Protein AF-0000000080495251 (afdb_homodimer)

Solvent-accessible surface area (backbone atoms only — not comparable to full-atom values): 17502 Å² total; per-residue (Å²): 109,67,65,57,51,47,52,54,46,57,70,59,53,81,76,41,64,52,56,50,50,53,44,48,52,50,51,41,48,72,74,48,48,92,76,44,61,41,78,44,60,79,39,82,92,68,58,52,35,41,39,36,31,47,35,72,86,66,57,69,54,51,78,35,31,80,60,35,36,34,38,57,48,53,81,55,36,81,68,38,52,67,58,58,64,34,86,84,68,52,71,74,84,22,24,25,25,40,44,44,57,50,72,62,35,46,55,41,49,48,52,54,31,60,76,65,52,36,42,59,27,80,44,46,32,41,35,37,31,34,57,88,51,52,60,77,72,36,59,89,82,53,55,60,69,60,50,49,48,55,41,54,52,77,77,77,118,109,68,64,58,53,48,52,54,45,57,70,59,54,77,79,39,64,50,57,48,48,53,44,47,51,50,50,41,48,71,75,48,48,92,76,44,62,41,79,44,61,79,39,82,93,68,56,52,34,40,39,37,31,48,35,73,84,66,56,70,53,50,76,37,31,79,60,33,36,34,37,56,49,52,80,53,35,80,69,38,54,67,59,59,66,34,86,84,67,50,69,74,83,24,25,26,24,40,42,46,57,51,71,62,35,47,56,40,50,49,52,53,30,61,77,63,52,35,42,59,27,78,42,46,31,40,34,36,31,34,56,89,50,52,60,77,73,37,59,88,81,52,56,61,69,58,51,50,51,55,40,55,51,77,76,78,118

Structure (mmCIF, N/CA/C/O backbone):
data_AF-0000000080495251-model_v1
#
loop_
_entity.id
_entity.type
_entity.pdbx_description
1 polymer 'Glycine N-acyltransferase-like protein'
#
loop_
_atom_site.group_PDB
_atom_site.id
_atom_site.type_symbol
_atom_site.label_atom_id
_atom_site.label_alt_id
_atom_site.label_comp_id
_atom_site.label_asym_id
_atom_site.label_entity_id
_atom_site.label_seq_id
_atom_site.pdbx_PDB_ins_code
_atom_site.Cartn_x
_atom_site.Cartn_y
_atom_site.Cartn_z
_atom_site.occupancy
_atom_site.B_iso_or_equiv
_atom_site.auth_seq_id
_atom_site.auth_comp_id
_atom_site.auth_asym_id
_atom_site.auth_atom_id
_atom_site.pdbx_PDB_model_num
ATOM 1 N N . MET A 1 1 ? -9.906 -15.031 -19.516 1 72.25 1 MET A N 1
ATOM 2 C CA . MET A 1 1 ? -8.836 -15.625 -18.719 1 72.25 1 MET A CA 1
ATOM 3 C C . MET A 1 1 ? -8.875 -15.094 -17.281 1 72.25 1 MET A C 1
ATOM 5 O O . MET A 1 1 ? -8.984 -15.867 -16.328 1 72.25 1 MET A O 1
ATOM 9 N N . LEU A 1 2 ? -9.125 -13.805 -17.031 1 76.38 2 LEU A N 1
ATOM 10 C CA . LEU A 1 2 ? -9.078 -13.25 -15.688 1 76.38 2 LEU A CA 1
ATOM 11 C C . LEU A 1 2 ? -10.32 -13.641 -14.898 1 76.38 2 LEU A C 1
ATOM 13 O O . LEU A 1 2 ? -10.234 -13.898 -13.695 1 76.38 2 LEU A O 1
ATOM 17 N N . GLN A 1 3 ? -11.336 -13.812 -15.594 1 76.19 3 GLN A N 1
ATOM 18 C CA . GLN A 1 3 ? -12.555 -14.234 -14.906 1 76.19 3 GLN A CA 1
ATOM 19 C C . GLN A 1 3 ? -12.43 -15.672 -14.406 1 76.19 3 GLN A C 1
ATOM 21 O O . GLN A 1 3 ? -12.938 -16 -13.336 1 76.19 3 GLN A O 1
ATOM 26 N N . VAL A 1 4 ? -11.773 -16.422 -15.211 1 74 4 VAL A N 1
ATOM 27 C CA . VAL A 1 4 ? -11.562 -17.812 -14.828 1 74 4 VAL A CA 1
ATOM 28 C C . VAL A 1 4 ? -10.656 -17.891 -13.602 1 74 4 VAL A C 1
ATOM 30 O O . VAL A 1 4 ? -10.914 -18.656 -12.672 1 74 4 VAL A O 1
ATOM 33 N N . LEU A 1 5 ? -9.633 -17.062 -13.586 1 78 5 LEU A N 1
ATOM 34 C CA . LEU A 1 5 ? -8.734 -17 -12.438 1 78 5 LEU A CA 1
ATOM 35 C C . LEU A 1 5 ? -9.469 -16.531 -11.188 1 78 5 LEU A C 1
ATOM 37 O O . LEU A 1 5 ? -9.273 -17.078 -10.102 1 78 5 LEU A O 1
ATOM 41 N N . GLU A 1 6 ? -10.305 -15.609 -11.352 1 79.38 6 GLU A N 1
ATOM 42 C CA . GLU A 1 6 ? -11.094 -15.086 -10.242 1 79.38 6 GLU A CA 1
ATOM 43 C C . GLU A 1 6 ? -11.953 -16.172 -9.609 1 79.38 6 GLU A C 1
ATOM 45 O O . GLU A 1 6 ? -11.977 -16.328 -8.391 1 79.38 6 GLU A O 1
ATOM 50 N N . LYS A 1 7 ? -12.539 -16.922 -10.492 1 75.19 7 LYS A N 1
ATOM 51 C CA . LYS A 1 7 ? -13.398 -18.016 -10.016 1 75.19 7 LYS A CA 1
ATOM 52 C C . LYS A 1 7 ? -12.578 -19.094 -9.336 1 75.19 7 LYS A C 1
ATOM 54 O O . LYS A 1 7 ? -13.016 -19.672 -8.336 1 75.19 7 LYS A O 1
ATOM 59 N N . ALA A 1 8 ? -11.453 -19.375 -9.875 1 75 8 ALA A N 1
ATOM 60 C CA . ALA A 1 8 ? -10.586 -20.391 -9.281 1 75 8 ALA A CA 1
ATOM 61 C C . ALA A 1 8 ? -10.125 -19.969 -7.883 1 75 8 ALA A C 1
ATOM 63 O O . ALA A 1 8 ? -10.062 -20.797 -6.969 1 75 8 ALA A O 1
ATOM 64 N N . LEU A 1 9 ? -9.836 -18.719 -7.777 1 76.62 9 LEU A N 1
ATOM 65 C CA . LEU A 1 9 ? -9.406 -18.203 -6.484 1 76.62 9 LEU A CA 1
ATOM 66 C C . LEU A 1 9 ? -10.555 -18.219 -5.48 1 76.62 9 LEU A C 1
ATOM 68 O O . LEU A 1 9 ? -10.344 -18.5 -4.297 1 76.62 9 LEU A O 1
ATOM 72 N N . GLN A 1 10 ? -11.648 -17.969 -5.969 1 73.56 10 GLN A N 1
ATOM 73 C CA . GLN A 1 10 ? -12.828 -17.969 -5.117 1 73.56 10 GLN A CA 1
ATOM 74 C C . GLN A 1 10 ? -13.023 -19.344 -4.461 1 73.56 10 GLN A C 1
ATOM 76 O O . GLN A 1 10 ? -13.438 -19.422 -3.301 1 73.56 10 GLN A O 1
ATOM 81 N N . LYS A 1 11 ? -12.641 -20.328 -5.203 1 72.75 11 LYS A N 1
ATOM 82 C CA . LYS A 1 11 ? -12.859 -21.688 -4.723 1 72.75 11 LYS A CA 1
ATOM 83 C C . LYS A 1 11 ? -11.82 -22.062 -3.676 1 72.75 11 LYS A C 1
ATOM 85 O O . LYS A 1 11 ? -12.023 -23 -2.902 1 72.75 11 LYS A O 1
ATOM 90 N N . THR A 1 12 ? -10.781 -21.406 -3.717 1 69.62 12 THR A N 1
ATOM 91 C CA . THR A 1 12 ? -9.703 -21.734 -2.787 1 69.62 12 THR A CA 1
ATOM 92 C C . THR A 1 12 ? -9.734 -20.797 -1.577 1 69.62 12 THR A C 1
ATOM 94 O O . THR A 1 12 ? -8.984 -21 -0.619 1 69.62 12 THR A O 1
ATOM 97 N N . LEU A 1 13 ? -10.594 -19.797 -1.687 1 62.19 13 LEU A N 1
ATOM 98 C CA . LEU A 1 13 ? -10.727 -18.828 -0.597 1 62.19 13 LEU A CA 1
ATOM 99 C C . LEU A 1 13 ? -11.625 -19.375 0.503 1 62.19 13 LEU A C 1
ATOM 101 O O . LEU A 1 13 ? -12.398 -20.312 0.273 1 62.19 13 LEU A O 1
ATOM 105 N N . PRO A 1 14 ? -11.367 -18.953 1.864 1 59.78 14 PRO A N 1
ATOM 106 C CA . PRO A 1 14 ? -10.422 -18.016 2.465 1 59.78 14 PRO A CA 1
ATOM 107 C C . PRO A 1 14 ? -9.234 -18.703 3.127 1 59.78 14 PRO A C 1
ATOM 109 O O . PRO A 1 14 ? -9.289 -19.047 4.312 1 59.78 14 PRO A O 1
ATOM 112 N N . GLU A 1 15 ? -8.43 -19.328 2.473 1 61.09 15 GLU A N 1
ATOM 113 C CA . GLU A 1 15 ? -7.375 -20.062 3.158 1 61.09 15 GLU A CA 1
ATOM 114 C C . GLU A 1 15 ? -6.371 -19.109 3.803 1 61.09 15 GLU A C 1
ATOM 116 O O . GLU A 1 15 ? -5.73 -19.453 4.797 1 61.09 15 GLU A O 1
ATOM 121 N N . SER A 1 16 ? -6.242 -17.938 3.344 1 65.44 16 SER A N 1
ATOM 122 C CA . SER A 1 16 ? -5.289 -16.984 3.922 1 65.44 16 SER A CA 1
ATOM 123 C C . SER A 1 16 ? -5.637 -15.555 3.549 1 65.44 16 SER A C 1
ATOM 125 O O . SER A 1 16 ? -6.379 -15.312 2.594 1 65.44 16 SER A O 1
ATOM 127 N N . LEU A 1 17 ? -5.273 -14.688 4.359 1 68.69 17 LEU A N 1
ATOM 128 C CA . LEU A 1 17 ? -5.457 -13.266 4.125 1 68.69 17 LEU A CA 1
ATOM 129 C C . LEU A 1 17 ? -4.855 -12.844 2.789 1 68.69 17 LEU A C 1
ATOM 131 O O . LEU A 1 17 ? -5.449 -12.055 2.053 1 68.69 17 LEU A O 1
ATOM 135 N N . LYS A 1 18 ? -3.844 -13.5 2.518 1 73.31 18 LYS A N 1
ATOM 136 C CA . LYS A 1 18 ? -3.174 -13.125 1.275 1 73.31 18 LYS A CA 1
ATOM 137 C C . LYS A 1 18 ? -4.012 -13.516 0.06 1 73.31 18 LYS A C 1
ATOM 139 O O . LYS A 1 18 ? -4.105 -12.758 -0.904 1 73.31 18 LYS A O 1
ATOM 144 N N . LEU A 1 19 ? -4.582 -14.633 0.07 1 74.69 19 LEU A N 1
ATOM 145 C CA . LEU A 1 19 ? -5.414 -15.062 -1.047 1 74.69 19 LEU A CA 1
ATOM 146 C C . LEU A 1 19 ? -6.602 -14.117 -1.234 1 74.69 19 LEU A C 1
ATOM 148 O O . LEU A 1 19 ? -6.969 -13.797 -2.365 1 74.69 19 LEU A O 1
ATOM 152 N N . LEU A 1 20 ? -7.102 -13.695 -0.191 1 76.06 20 LEU A N 1
ATOM 153 C CA . LEU A 1 20 ? -8.211 -12.75 -0.243 1 76.06 20 LEU A CA 1
ATOM 154 C C . LEU A 1 20 ? -7.773 -11.438 -0.886 1 76.06 20 LEU A C 1
ATOM 156 O O . LEU A 1 20 ? -8.516 -10.852 -1.681 1 76.06 20 LEU A O 1
ATOM 160 N N . GLN A 1 21 ? -6.594 -11.055 -0.6 1 79.38 21 GLN A N 1
ATOM 161 C CA . GLN A 1 21 ? -6.066 -9.805 -1.147 1 79.38 21 GLN A CA 1
ATOM 162 C C . GLN A 1 21 ? -5.844 -9.922 -2.652 1 79.38 21 GLN A C 1
ATOM 164 O O . GLN A 1 21 ? -6.238 -9.031 -3.412 1 79.38 21 GLN A O 1
ATOM 169 N N . VAL A 1 22 ? -5.273 -10.953 -2.982 1 83.56 22 VAL A N 1
ATOM 170 C CA . VAL A 1 22 ? -5.016 -11.18 -4.398 1 83.56 22 VAL A CA 1
ATOM 171 C C . VAL A 1 22 ? -6.336 -11.273 -5.156 1 83.56 22 VAL A C 1
ATOM 173 O O . VAL A 1 22 ? -6.492 -10.68 -6.227 1 83.56 22 VAL A O 1
ATOM 176 N N . TYR A 1 23 ? -7.266 -12.023 -4.559 1 81.31 23 TYR A N 1
ATOM 177 C CA . TYR A 1 23 ? -8.586 -12.109 -5.164 1 81.31 23 TYR A CA 1
ATOM 178 C C . TYR A 1 23 ? -9.211 -10.734 -5.328 1 81.31 23 TYR A C 1
ATOM 180 O O . TYR A 1 23 ? -9.766 -10.414 -6.383 1 81.31 23 TYR A O 1
ATOM 188 N N . GLY A 1 24 ? -9.164 -9.984 -4.27 1 80.12 24 GLY A N 1
ATOM 189 C CA . GLY A 1 24 ? -9.703 -8.641 -4.332 1 80.12 24 GLY A CA 1
ATOM 190 C C . GLY A 1 24 ? -9.125 -7.812 -5.465 1 80.12 24 GLY A C 1
ATOM 191 O O . GLY A 1 24 ? -9.844 -7.082 -6.141 1 80.12 24 GLY A O 1
ATOM 192 N N . THR A 1 25 ? -7.82 -7.871 -5.613 1 84.19 25 THR A N 1
ATOM 193 C CA . THR A 1 25 ? -7.156 -7.133 -6.68 1 84.19 25 THR A CA 1
ATOM 194 C C . THR A 1 25 ? -7.633 -7.613 -8.047 1 84.19 25 THR A C 1
ATOM 196 O O . THR A 1 25 ? -7.934 -6.801 -8.93 1 84.19 25 THR A O 1
ATOM 199 N N . ILE A 1 26 ? -7.734 -8.883 -8.188 1 84.75 26 ILE A N 1
ATOM 200 C CA . ILE A 1 26 ? -8.172 -9.453 -9.453 1 84.75 26 ILE A CA 1
ATOM 201 C C . ILE A 1 26 ? -9.617 -9.047 -9.727 1 84.75 26 ILE A C 1
ATOM 203 O O . ILE A 1 26 ? -9.977 -8.734 -10.867 1 84.75 26 ILE A O 1
ATOM 207 N N . PHE A 1 27 ? -10.383 -9.047 -8.727 1 80.56 27 PHE A N 1
ATOM 208 C CA . PHE A 1 27 ? -11.766 -8.594 -8.836 1 80.56 27 PHE A CA 1
ATOM 209 C C . PHE A 1 27 ? -11.82 -7.164 -9.367 1 80.56 27 PHE A C 1
ATOM 211 O O . PHE A 1 27 ? -12.625 -6.855 -10.25 1 80.56 27 PHE A O 1
ATOM 218 N N . GLN A 1 28 ? -10.953 -6.297 -8.82 1 79.75 28 GLN A N 1
ATOM 219 C CA . GLN A 1 28 ? -10.914 -4.902 -9.242 1 79.75 28 GLN A CA 1
ATOM 220 C C . GLN A 1 28 ? -10.438 -4.773 -10.68 1 79.75 28 GLN A C 1
ATOM 222 O O . GLN A 1 28 ? -10.906 -3.908 -11.422 1 79.75 28 GLN A O 1
ATOM 227 N N . ILE A 1 29 ? -9.484 -5.57 -11 1 83.56 29 ILE A N 1
ATOM 228 C CA . ILE A 1 29 ? -8.977 -5.559 -12.367 1 83.56 29 ILE A CA 1
ATOM 229 C C . ILE A 1 29 ? -10.094 -5.906 -13.336 1 83.56 29 ILE A C 1
ATOM 231 O O . ILE A 1 29 ? -10.203 -5.316 -14.414 1 83.56 29 ILE A O 1
ATOM 235 N N . ASN A 1 30 ? -10.93 -6.852 -12.969 1 81.62 30 ASN A N 1
ATOM 236 C CA . ASN A 1 30 ? -12.031 -7.297 -13.812 1 81.62 30 ASN A CA 1
ATOM 237 C C . ASN A 1 30 ? -13.117 -6.23 -13.93 1 81.62 30 ASN A C 1
ATOM 239 O O . ASN A 1 30 ? -13.859 -6.199 -14.914 1 81.62 30 ASN A O 1
ATOM 243 N N . GLN A 1 31 ? -13.289 -5.484 -12.828 1 77.31 31 GLN A N 1
ATOM 244 C CA . GLN A 1 31 ? -14.281 -4.418 -12.852 1 77.31 31 GLN A CA 1
ATOM 245 C C . GLN A 1 31 ? -13.797 -3.229 -13.672 1 77.31 31 GLN A C 1
ATOM 247 O O . GLN A 1 31 ? -14.445 -2.836 -14.648 1 77.31 31 GLN A O 1
ATOM 252 N N . ARG A 1 32 ? -12.664 -2.764 -13.141 1 76.12 32 ARG A N 1
ATOM 253 C CA . ARG A 1 32 ? -11.938 -1.663 -13.766 1 76.12 32 ARG A CA 1
ATOM 254 C C . ARG A 1 32 ? -10.43 -1.857 -13.625 1 76.12 32 ARG A C 1
ATOM 256 O O . ARG A 1 32 ? -9.969 -2.582 -12.742 1 76.12 32 ARG A O 1
ATOM 263 N N . ASN A 1 33 ? -9.641 -1.55 -14.367 1 80.19 33 ASN A N 1
ATOM 264 C CA . ASN A 1 33 ? -8.188 -1.632 -14.375 1 80.19 33 ASN A CA 1
ATOM 265 C C . ASN A 1 33 ? -7.551 -0.257 -14.555 1 80.19 33 ASN A C 1
ATOM 267 O O . ASN A 1 33 ? -6.809 -0.031 -15.516 1 80.19 33 ASN A O 1
ATOM 271 N N . PRO A 1 34 ? -7.984 0.466 -13.469 1 72.12 34 PRO A N 1
ATOM 272 C CA . PRO A 1 34 ? -7.48 1.831 -13.641 1 72.12 34 PRO A CA 1
ATOM 273 C C . PRO A 1 34 ? -5.957 1.903 -13.625 1 72.12 34 PRO A C 1
ATOM 275 O O . PRO A 1 34 ? -5.371 2.82 -14.203 1 72.12 34 PRO A O 1
ATOM 278 N N . PHE A 1 35 ? -5.289 0.912 -13.008 1 74.5 35 PHE A N 1
ATOM 279 C CA . PHE A 1 35 ? -3.84 0.941 -12.852 1 74.5 35 PHE A CA 1
ATOM 280 C C . PHE A 1 35 ? -3.16 0.128 -13.945 1 74.5 35 PHE A C 1
ATOM 282 O O . PHE A 1 35 ? -1.933 0.008 -13.961 1 74.5 35 PHE A O 1
ATOM 289 N N . LYS A 1 36 ? -3.941 -0.432 -14.82 1 83.81 36 LYS A N 1
ATOM 290 C CA . LYS A 1 36 ? -3.424 -1.198 -15.953 1 83.81 36 LYS A CA 1
ATOM 291 C C . LYS A 1 36 ? -2.508 -2.324 -15.484 1 83.81 36 LYS A C 1
ATOM 293 O O . LYS A 1 36 ? -1.37 -2.439 -15.938 1 83.81 36 LYS A O 1
ATOM 298 N N . LEU A 1 37 ? -3.061 -3.068 -14.641 1 87.25 37 LEU A N 1
ATOM 299 C CA . LEU A 1 37 ? -2.324 -4.199 -14.086 1 87.25 37 LEU A CA 1
ATOM 300 C C . LEU A 1 37 ? -2.482 -5.434 -14.969 1 87.25 37 LEU A C 1
ATOM 302 O O . LEU A 1 37 ? -3.498 -5.59 -15.656 1 87.25 37 LEU A O 1
ATOM 306 N N . GLN A 1 38 ? -1.46 -6.184 -14.992 1 90.94 38 GLN A N 1
ATOM 307 C CA . GLN A 1 38 ? -1.534 -7.492 -15.625 1 90.94 38 GLN A CA 1
ATOM 308 C C . GLN A 1 38 ? -1.349 -8.609 -14.609 1 90.94 38 GLN A C 1
ATOM 310 O O . GLN A 1 38 ? -0.743 -8.406 -13.555 1 90.94 38 GLN A O 1
ATOM 315 N N . VAL A 1 39 ? -1.913 -9.711 -14.938 1 90.75 39 VAL A N 1
ATOM 316 C CA . VAL A 1 39 ? -1.844 -10.891 -14.086 1 90.75 39 VAL A CA 1
ATOM 317 C C . VAL A 1 39 ? -1.076 -12 -14.797 1 90.75 39 VAL A C 1
ATOM 319 O O . VAL A 1 39 ? -1.374 -12.328 -15.945 1 90.75 39 VAL A O 1
ATOM 322 N N . LEU A 1 40 ? -0.052 -12.5 -14.102 1 90.38 40 LEU A N 1
ATOM 323 C CA . LEU A 1 40 ? 0.725 -13.633 -14.602 1 90.38 40 LEU A CA 1
ATOM 324 C C . LEU A 1 40 ? 0.499 -14.867 -13.742 1 90.38 40 LEU A C 1
ATOM 326 O O . LEU A 1 40 ? 0.467 -14.773 -12.508 1 90.38 40 LEU A O 1
ATOM 330 N N . VAL A 1 41 ? 0.245 -15.938 -14.391 1 89.88 41 VAL A N 1
ATOM 331 C CA . VAL A 1 41 ? 0.149 -17.219 -13.688 1 89.88 41 VAL A CA 1
ATOM 332 C C . VAL A 1 41 ? 1.11 -18.219 -14.32 1 89.88 41 VAL A C 1
ATOM 334 O O . VAL A 1 41 ? 1.49 -18.094 -15.484 1 89.88 41 VAL A O 1
ATOM 337 N N . ASP A 1 42 ? 1.6 -19.109 -13.531 1 88 42 ASP A N 1
ATOM 338 C CA . ASP A 1 42 ? 2.555 -20.062 -14.062 1 88 42 ASP A CA 1
ATOM 339 C C . ASP A 1 42 ? 1.837 -21.219 -14.758 1 88 42 ASP A C 1
ATOM 341 O O . ASP A 1 42 ? 2.461 -22 -15.477 1 88 42 ASP A O 1
ATOM 345 N N . GLY A 1 43 ? 0.545 -21.469 -14.523 1 81.12 43 GLY A N 1
ATOM 346 C CA . GLY A 1 43 ? -0.24 -22.516 -15.164 1 81.12 43 GLY A CA 1
ATOM 347 C C . GLY A 1 43 ? -1.734 -22.25 -15.109 1 81.12 43 GLY A C 1
ATOM 348 O O . GLY A 1 43 ? -2.215 -21.562 -14.219 1 81.12 43 GLY A O 1
ATOM 349 N N . TRP A 1 44 ? -2.416 -22.844 -16.188 1 75.12 44 TRP A N 1
ATOM 350 C CA . TRP A 1 44 ? -3.865 -22.672 -16.203 1 75.12 44 TRP A CA 1
ATOM 351 C C . TRP A 1 44 ? -4.551 -23.938 -16.703 1 75.12 44 TRP A C 1
ATOM 353 O O . TRP A 1 44 ? -4.059 -24.594 -17.609 1 75.12 44 TRP A O 1
ATOM 363 N N . PRO A 1 45 ? -5.691 -24.328 -15.977 1 77.19 45 PRO A N 1
ATOM 364 C CA . PRO A 1 45 ? -6.484 -23.688 -14.914 1 77.19 45 PRO A CA 1
ATOM 365 C C . PRO A 1 45 ? -5.902 -23.922 -13.523 1 77.19 45 PRO A C 1
ATOM 367 O O . PRO A 1 45 ? -6.316 -23.266 -12.562 1 77.19 45 PRO A O 1
ATOM 370 N N . ASN A 1 46 ? -4.996 -24.797 -13.414 1 80.38 46 ASN A N 1
ATOM 371 C CA . ASN A 1 46 ? -4.312 -25.047 -12.148 1 80.38 46 ASN A CA 1
ATOM 372 C C . ASN A 1 46 ? -3.051 -24.188 -12.023 1 80.38 46 ASN A C 1
ATOM 374 O O . ASN A 1 46 ? -2.094 -24.375 -12.773 1 80.38 46 ASN A O 1
ATOM 378 N N . PHE A 1 47 ? -3.164 -23.219 -11.109 1 84 47 PHE A N 1
ATOM 379 C CA . PHE A 1 47 ? -2.006 -22.344 -10.938 1 84 47 PHE A CA 1
ATOM 380 C C . PHE A 1 47 ? -1.341 -22.578 -9.586 1 84 47 PHE A C 1
ATOM 382 O O . PHE A 1 47 ? -1.993 -23.016 -8.633 1 84 47 PHE A O 1
ATOM 389 N N . ASN A 1 48 ? -0.092 -22.359 -9.562 1 87.5 48 ASN A N 1
ATOM 390 C CA . ASN A 1 48 ? 0.658 -22.391 -8.312 1 87.5 48 ASN A CA 1
ATOM 391 C C . ASN A 1 48 ? 1.024 -20.984 -7.844 1 87.5 48 ASN A C 1
ATOM 393 O O . ASN A 1 48 ? 1.086 -20.719 -6.641 1 87.5 48 ASN A O 1
ATOM 397 N N . THR A 1 49 ? 1.28 -20.172 -8.859 1 90.81 49 THR A N 1
ATOM 398 C CA . THR A 1 49 ? 1.746 -18.828 -8.555 1 90.81 49 THR A CA 1
ATOM 399 C C . THR A 1 49 ? 0.987 -17.797 -9.383 1 90.81 49 THR A C 1
ATOM 401 O O . THR A 1 49 ? 0.755 -18 -10.578 1 90.81 49 THR A O 1
ATOM 404 N N . VAL A 1 50 ? 0.564 -16.75 -8.641 1 90.62 50 VAL A N 1
ATOM 405 C CA . VAL A 1 50 ? -0.055 -15.602 -9.289 1 90.62 50 VAL A CA 1
ATOM 406 C C . VAL A 1 50 ? 0.771 -14.352 -9.008 1 90.62 50 VAL A C 1
ATOM 408 O O . VAL A 1 50 ? 1.124 -14.07 -7.863 1 90.62 50 VAL A O 1
ATOM 411 N N . ILE A 1 51 ? 1.143 -13.656 -10.07 1 92.5 51 ILE A N 1
ATOM 412 C CA . ILE A 1 51 ? 1.853 -12.383 -9.945 1 92.5 51 ILE A CA 1
ATOM 413 C C . ILE A 1 51 ? 1.044 -11.273 -10.609 1 92.5 51 ILE A C 1
ATOM 415 O O . ILE A 1 51 ? 0.669 -11.383 -11.781 1 92.5 51 ILE A O 1
ATOM 419 N N . ILE A 1 52 ? 0.713 -10.32 -9.836 1 92.12 52 ILE A N 1
ATOM 420 C CA . ILE A 1 52 ? 0.049 -9.125 -10.344 1 92.12 52 ILE A CA 1
ATOM 421 C C . ILE A 1 52 ? 1.048 -7.973 -10.43 1 92.12 52 ILE A C 1
ATOM 423 O O . ILE A 1 52 ? 1.753 -7.684 -9.461 1 92.12 52 ILE A O 1
ATOM 427 N N . ARG A 1 53 ? 1.1 -7.293 -11.547 1 91.5 53 ARG A N 1
ATOM 428 C CA . ARG A 1 53 ? 2.084 -6.234 -11.75 1 91.5 53 ARG A CA 1
ATOM 429 C C . ARG A 1 53 ? 1.599 -5.23 -12.789 1 91.5 53 ARG A C 1
ATOM 431 O O . ARG A 1 53 ? 0.692 -5.523 -13.57 1 91.5 53 ARG A O 1
ATOM 438 N N . PRO A 1 54 ? 2.178 -3.996 -12.734 1 88.88 54 PRO A N 1
ATOM 439 C CA . PRO A 1 54 ? 1.84 -3.045 -13.789 1 88.88 54 PRO A CA 1
ATOM 440 C C . PRO A 1 54 ? 2.336 -3.49 -15.164 1 88.88 54 PRO A C 1
ATOM 442 O O . PRO A 1 54 ? 3.334 -4.207 -15.266 1 88.88 54 PRO A O 1
ATOM 445 N N . GLU A 1 55 ? 1.579 -3 -16.125 1 86.31 55 GLU A N 1
ATOM 446 C CA . GLU A 1 55 ? 2.074 -3.209 -17.484 1 86.31 55 GLU A CA 1
ATOM 447 C C . GLU A 1 55 ? 3.375 -2.443 -17.719 1 86.31 55 GLU A C 1
ATOM 449 O O . GLU A 1 55 ? 3.582 -1.371 -17.156 1 86.31 55 GLU A O 1
ATOM 454 N N . GLY A 1 56 ? 4.176 -2.984 -18.531 1 73.56 56 GLY A N 1
ATOM 455 C CA . GLY A 1 56 ? 5.492 -2.422 -18.781 1 73.56 56 GLY A CA 1
ATOM 456 C C . GLY A 1 56 ? 5.457 -0.943 -19.109 1 73.56 56 GLY A C 1
ATOM 457 O O . GLY A 1 56 ? 6.293 -0.171 -18.641 1 73.56 56 GLY A O 1
ATOM 458 N N . GLN A 1 57 ? 4.59 -0.512 -19.719 1 71.06 57 GLN A N 1
ATOM 459 C CA . GLN A 1 57 ? 4.512 0.876 -20.172 1 71.06 57 GLN A CA 1
ATOM 460 C C . GLN A 1 57 ? 4.199 1.808 -19 1 71.06 57 GLN A C 1
ATOM 462 O O . GLN A 1 57 ? 4.402 3.02 -19.094 1 71.06 57 GLN A O 1
ATOM 467 N N . GLU A 1 58 ? 3.76 1.221 -17.906 1 70.69 58 GLU A N 1
ATOM 468 C CA . GLU A 1 58 ? 3.422 2.029 -16.75 1 70.69 58 GLU A CA 1
ATOM 469 C C . GLU A 1 58 ? 4.609 2.145 -15.797 1 70.69 58 GLU A C 1
ATOM 471 O O . GLU A 1 58 ? 4.645 3.037 -14.945 1 70.69 58 GLU A O 1
ATOM 476 N N . MET A 1 59 ? 5.473 1.259 -15.938 1 68 59 MET A N 1
ATOM 477 C CA . MET A 1 59 ? 6.637 1.193 -15.062 1 68 59 MET A CA 1
ATOM 478 C C . MET A 1 59 ? 7.797 2.002 -15.641 1 68 59 MET A C 1
ATOM 480 O O . MET A 1 59 ? 8.906 1.482 -15.797 1 68 59 MET A O 1
ATOM 484 N N . ILE A 1 60 ? 7.527 3.207 -15.82 1 73.31 60 ILE A N 1
ATOM 485 C CA . ILE A 1 60 ? 8.523 3.992 -16.547 1 73.31 60 ILE A CA 1
ATOM 486 C C . ILE A 1 60 ? 9.398 4.754 -15.555 1 73.31 60 ILE A C 1
ATOM 488 O O . ILE A 1 60 ? 10.523 5.148 -15.883 1 73.31 60 ILE A O 1
ATOM 492 N N . ASP A 1 61 ? 8.945 5.043 -14.438 1 79.94 61 ASP A N 1
ATOM 493 C CA . ASP A 1 61 ? 9.75 5.758 -13.453 1 79.94 61 ASP A CA 1
ATOM 494 C C . ASP A 1 61 ? 10.398 4.785 -12.469 1 79.94 61 ASP A C 1
ATOM 496 O O . ASP A 1 61 ? 9.719 4.176 -11.641 1 79.94 61 ASP A O 1
ATOM 500 N N . ASP A 1 62 ? 11.641 4.789 -12.461 1 86.69 62 ASP A N 1
ATOM 501 C CA . ASP A 1 62 ? 12.406 3.824 -11.68 1 86.69 62 ASP A CA 1
ATOM 502 C C . ASP A 1 62 ? 12.289 4.117 -10.18 1 86.69 62 ASP A C 1
ATOM 504 O O . ASP A 1 62 ? 12.586 3.254 -9.352 1 86.69 62 ASP A O 1
ATOM 508 N N . LEU A 1 63 ? 11.898 5.289 -9.898 1 83.12 63 LEU A N 1
ATOM 509 C CA . LEU A 1 63 ? 11.891 5.676 -8.492 1 83.12 63 LEU A CA 1
ATOM 510 C C . LEU A 1 63 ? 10.484 5.625 -7.914 1 83.12 63 LEU A C 1
ATOM 512 O O . LEU A 1 63 ? 10.281 5.859 -6.723 1 83.12 63 LEU A O 1
ATOM 516 N N . ASP A 1 64 ? 9.523 5.23 -8.727 1 82.5 64 ASP A N 1
ATOM 517 C CA . ASP A 1 64 ? 8.125 5.285 -8.328 1 82.5 64 ASP A CA 1
ATOM 518 C C . ASP A 1 64 ? 7.645 3.93 -7.809 1 82.5 64 ASP A C 1
ATOM 520 O O . ASP A 1 64 ? 6.969 3.188 -8.523 1 82.5 64 ASP A O 1
ATOM 524 N N . TYR A 1 65 ? 7.898 3.709 -6.547 1 83.5 65 TYR A N 1
ATOM 525 C CA . TYR A 1 65 ? 7.508 2.43 -5.965 1 83.5 65 TYR A CA 1
ATOM 526 C C . TYR A 1 65 ? 5.992 2.32 -5.863 1 83.5 65 TYR A C 1
ATOM 528 O O . TYR A 1 65 ? 5.453 1.225 -5.68 1 83.5 65 TYR A O 1
ATOM 536 N N . TYR A 1 66 ? 5.285 3.465 -6.008 1 76.69 66 TYR A N 1
ATOM 537 C CA . TYR A 1 66 ? 3.826 3.422 -5.949 1 76.69 66 TYR A CA 1
ATOM 538 C C . TYR A 1 66 ? 3.25 2.74 -7.184 1 76.69 66 TYR A C 1
ATOM 540 O O . TYR A 1 66 ? 2.34 1.915 -7.078 1 76.69 66 TYR A O 1
ATOM 548 N N . THR A 1 67 ? 3.816 3.119 -8.227 1 81.5 67 THR A N 1
ATOM 549 C CA . THR A 1 67 ? 3.355 2.539 -9.484 1 81.5 67 THR A CA 1
ATOM 550 C C . THR A 1 67 ? 3.971 1.158 -9.695 1 81.5 67 THR A C 1
ATOM 552 O O . THR A 1 67 ? 3.311 0.25 -10.203 1 81.5 67 THR A O 1
ATOM 555 N N . ASN A 1 68 ? 5.23 1.066 -9.273 1 88.69 68 ASN A N 1
ATOM 556 C CA . ASN A 1 68 ? 5.93 -0.208 -9.398 1 88.69 68 ASN A CA 1
ATOM 557 C C . ASN A 1 68 ? 5.531 -1.18 -8.289 1 88.69 68 ASN A C 1
ATOM 559 O O . ASN A 1 68 ? 6.383 -1.63 -7.52 1 88.69 68 ASN A O 1
ATOM 563 N N . THR A 1 69 ? 4.285 -1.539 -8.297 1 90 69 THR A N 1
ATOM 564 C CA . THR A 1 69 ? 3.723 -2.361 -7.227 1 90 69 THR A CA 1
ATOM 565 C C . THR A 1 69 ? 3.43 -3.771 -7.73 1 90 69 THR A C 1
ATOM 567 O O . THR A 1 69 ? 2.814 -3.947 -8.781 1 90 69 THR A O 1
ATOM 570 N N . TYR A 1 70 ? 3.838 -4.762 -6.895 1 92.12 70 TYR A N 1
ATOM 571 C CA . TYR A 1 70 ? 3.637 -6.168 -7.211 1 92.12 70 TYR A CA 1
ATOM 572 C C . TYR A 1 70 ? 2.834 -6.863 -6.117 1 92.12 70 TYR A C 1
ATOM 574 O O . TYR A 1 70 ? 2.924 -6.496 -4.941 1 92.12 70 TYR A O 1
ATOM 582 N N . GLN A 1 71 ? 2.016 -7.766 -6.504 1 91.94 71 GLN A N 1
ATOM 583 C CA . GLN A 1 71 ? 1.397 -8.742 -5.609 1 91.94 71 GLN A CA 1
ATOM 584 C C . GLN A 1 71 ? 1.719 -10.164 -6.043 1 91.94 71 GLN A C 1
ATOM 586 O O . GLN A 1 71 ? 1.613 -10.5 -7.227 1 91.94 71 GLN A O 1
ATOM 591 N N . ILE A 1 72 ? 2.104 -10.984 -5.043 1 92.44 72 ILE A N 1
ATOM 592 C CA . ILE A 1 72 ? 2.508 -12.344 -5.367 1 92.44 72 ILE A CA 1
ATOM 593 C C . ILE A 1 72 ? 1.861 -13.32 -4.383 1 92.44 72 ILE A C 1
ATOM 595 O O . ILE A 1 72 ? 1.886 -13.094 -3.172 1 92.44 72 ILE A O 1
ATOM 599 N N . TYR A 1 73 ? 1.222 -14.266 -4.914 1 89.44 73 TYR A N 1
ATOM 600 C CA . TYR A 1 73 ? 0.751 -15.414 -4.141 1 89.44 73 TYR A CA 1
ATOM 601 C C . TYR A 1 73 ? 1.259 -16.719 -4.734 1 89.44 73 TYR A C 1
ATOM 603 O O . TYR A 1 73 ? 1.277 -16.891 -5.957 1 89.44 73 TYR A O 1
ATOM 611 N N . SER A 1 74 ? 1.706 -17.578 -3.906 1 90.12 74 SER A N 1
ATOM 612 C CA . SER A 1 74 ? 2.156 -18.891 -4.379 1 90.12 74 SER A CA 1
ATOM 613 C C . SER A 1 74 ? 1.785 -20 -3.393 1 90.12 74 SER A C 1
ATOM 615 O O . SER A 1 74 ? 1.895 -19.812 -2.18 1 90.12 74 SER A O 1
ATOM 617 N N . LYS A 1 75 ? 1.411 -21.078 -3.9 1 86.5 75 LYS A N 1
ATOM 618 C CA . LYS A 1 75 ? 1.184 -22.281 -3.096 1 86.5 75 LYS A CA 1
ATOM 619 C C . LYS A 1 75 ? 2.502 -22.875 -2.611 1 86.5 75 LYS A C 1
ATOM 621 O O . LYS A 1 75 ? 2.525 -23.641 -1.644 1 86.5 75 LYS A O 1
ATOM 626 N N . ASN A 1 76 ? 3.59 -22.578 -3.303 1 90.56 76 ASN A N 1
ATOM 627 C CA . ASN A 1 76 ? 4.926 -23.047 -2.957 1 90.56 76 ASN A CA 1
ATOM 628 C C . ASN A 1 76 ? 5.938 -21.906 -2.932 1 90.56 76 ASN A C 1
ATOM 630 O O . ASN A 1 76 ? 6.879 -21.891 -3.729 1 90.56 76 ASN A O 1
ATOM 634 N N . PRO A 1 77 ? 5.84 -21.078 -1.959 1 90.94 77 PRO A N 1
ATOM 635 C CA . PRO A 1 77 ? 6.645 -19.859 -1.941 1 90.94 77 PRO A CA 1
ATOM 636 C C . PRO A 1 77 ? 8.148 -20.141 -1.922 1 90.94 77 PRO A C 1
ATOM 638 O O . PRO A 1 77 ? 8.93 -19.375 -2.504 1 90.94 77 PRO A O 1
ATOM 641 N N . LYS A 1 78 ? 8.602 -21.188 -1.399 1 90.31 78 LYS A N 1
ATOM 642 C CA . LYS A 1 78 ? 10.023 -21.484 -1.261 1 90.31 78 LYS A CA 1
ATOM 643 C C . LYS A 1 78 ? 10.656 -21.797 -2.615 1 90.31 78 LYS A C 1
ATOM 645 O O . LYS A 1 78 ? 11.875 -21.719 -2.768 1 90.31 78 LYS A O 1
ATOM 650 N N . GLU A 1 79 ? 9.805 -22.062 -3.57 1 90.69 79 GLU A N 1
ATOM 651 C CA . GLU A 1 79 ? 10.312 -22.438 -4.887 1 90.69 79 GLU A CA 1
ATOM 652 C C . GLU A 1 79 ? 10.344 -21.25 -5.832 1 90.69 79 GLU A C 1
ATOM 654 O O . GLU A 1 79 ? 10.672 -21.391 -7.012 1 90.69 79 GLU A O 1
ATOM 659 N N . LEU A 1 80 ? 10.102 -20.109 -5.305 1 92.06 80 LEU A N 1
ATOM 660 C CA . LEU A 1 80 ? 9.891 -18.984 -6.199 1 92.06 80 LEU A CA 1
ATOM 661 C C . LEU A 1 80 ? 11.172 -18.172 -6.359 1 92.06 80 LEU A C 1
ATOM 663 O O . LEU A 1 80 ? 11.203 -17.203 -7.129 1 92.06 80 LEU A O 1
ATOM 667 N N . GLN A 1 81 ? 12.219 -18.562 -5.77 1 91.75 81 GLN A N 1
ATOM 668 C CA . GLN A 1 81 ? 13.453 -17.797 -5.867 1 91.75 81 GLN A CA 1
ATOM 669 C C . GLN A 1 81 ? 13.922 -17.688 -7.316 1 91.75 81 GLN A C 1
ATOM 671 O O . GLN A 1 81 ? 14.18 -16.578 -7.809 1 91.75 81 GLN A O 1
ATOM 676 N N . GLU A 1 82 ? 13.914 -18.812 -7.977 1 89.75 82 GLU A N 1
ATOM 677 C CA . GLU A 1 82 ? 14.391 -18.828 -9.352 1 89.75 82 GLU A CA 1
ATOM 678 C C . GLU A 1 82 ? 13.445 -18.078 -10.281 1 89.75 82 GLU A C 1
ATOM 680 O O . GLU A 1 82 ? 13.891 -17.375 -11.188 1 89.75 82 GLU A O 1
ATOM 685 N N . VAL A 1 83 ? 12.164 -18.234 -10.016 1 91.44 83 VAL A N 1
ATOM 686 C CA . VAL A 1 83 ? 11.156 -17.609 -10.867 1 91.44 83 VAL A CA 1
ATOM 687 C C . VAL A 1 83 ? 11.234 -16.094 -10.727 1 91.44 83 VAL A C 1
ATOM 689 O O . VAL A 1 83 ? 11.234 -15.375 -11.719 1 91.44 83 VAL A O 1
ATOM 692 N N . LEU A 1 84 ? 11.367 -15.555 -9.508 1 92.81 84 LEU A N 1
ATOM 693 C CA . LEU A 1 84 ? 11.367 -14.117 -9.242 1 92.81 84 LEU A CA 1
ATOM 694 C C . LEU A 1 84 ? 12.672 -13.484 -9.695 1 92.81 84 LEU A C 1
ATOM 696 O O . LEU A 1 84 ? 12.758 -12.266 -9.844 1 92.81 84 LEU A O 1
ATOM 700 N N . ASP A 1 85 ? 13.656 -14.398 -9.969 1 88.88 85 ASP A N 1
ATOM 701 C CA . ASP A 1 85 ? 14.953 -13.922 -10.438 1 88.88 85 ASP A CA 1
ATOM 702 C C . ASP A 1 85 ? 14.992 -13.836 -11.961 1 88.88 85 ASP A C 1
ATOM 704 O O . ASP A 1 85 ? 15.93 -13.289 -12.539 1 88.88 85 ASP A O 1
ATOM 708 N N . LEU A 1 86 ? 13.977 -14.352 -12.602 1 88.5 86 LEU A N 1
ATOM 709 C CA . LEU A 1 86 ? 13.93 -14.336 -14.055 1 88.5 86 LEU A CA 1
ATOM 710 C C . LEU A 1 86 ? 13.711 -12.914 -14.578 1 88.5 86 LEU A C 1
ATOM 712 O O . LEU A 1 86 ? 12.961 -12.141 -13.977 1 88.5 86 LEU A O 1
ATOM 716 N N . PRO A 1 87 ? 14.336 -12.602 -15.695 1 87.94 87 PRO A N 1
ATOM 717 C CA . PRO A 1 87 ? 14.094 -11.297 -16.312 1 87.94 87 PRO A CA 1
ATOM 718 C C . PRO A 1 87 ? 12.641 -11.109 -16.75 1 87.94 87 PRO A C 1
ATOM 720 O O . PRO A 1 87 ? 12.008 -12.055 -17.234 1 87.94 87 PRO A O 1
ATOM 723 N N . GLY A 1 88 ? 12.141 -10.094 -16.516 1 88.62 88 GLY A N 1
ATOM 724 C CA . GLY A 1 88 ? 10.812 -9.766 -17.016 1 88.62 88 GLY A CA 1
ATOM 725 C C . GLY A 1 88 ? 9.711 -10.031 -16 1 88.62 88 GLY A C 1
ATOM 726 O O . GLY A 1 88 ? 8.547 -9.719 -16.234 1 88.62 88 GLY A O 1
ATOM 727 N N . ILE A 1 89 ? 10.086 -10.68 -14.93 1 92.5 89 ILE A N 1
ATOM 728 C CA . ILE A 1 89 ? 9.094 -10.945 -13.891 1 92.5 89 ILE A CA 1
ATOM 729 C C . ILE A 1 89 ? 9.008 -9.75 -12.945 1 92.5 89 ILE A C 1
ATOM 731 O O . ILE A 1 89 ? 7.965 -9.094 -12.859 1 92.5 89 ILE A O 1
ATOM 735 N N . ILE A 1 90 ? 10.047 -9.43 -12.297 1 93 90 ILE A N 1
ATOM 736 C CA . ILE A 1 90 ? 10.18 -8.242 -11.469 1 93 90 ILE A CA 1
ATOM 737 C C . ILE A 1 90 ? 11.383 -7.426 -11.93 1 93 90 ILE A C 1
ATOM 739 O O . ILE A 1 90 ? 12.445 -7.984 -12.211 1 93 90 ILE A O 1
ATOM 743 N N . ASN A 1 91 ? 11.242 -6.195 -12.117 1 93.38 91 ASN A N 1
ATOM 744 C CA . ASN A 1 91 ? 12.383 -5.32 -12.406 1 93.38 91 ASN A CA 1
ATOM 745 C C . ASN A 1 91 ? 13.039 -4.824 -11.125 1 93.38 91 ASN A C 1
ATOM 747 O O . ASN A 1 91 ? 12.695 -3.756 -10.617 1 93.38 91 ASN A O 1
ATOM 751 N N . TRP A 1 92 ? 14.039 -5.52 -10.727 1 93.19 92 TRP A N 1
ATOM 752 C CA . TRP A 1 92 ? 14.695 -5.277 -9.445 1 93.19 92 TRP A CA 1
ATOM 753 C C . TRP A 1 92 ? 15.594 -4.047 -9.516 1 93.19 92 TRP A C 1
ATOM 755 O O . TRP A 1 92 ? 16.141 -3.615 -8.508 1 93.19 92 TRP A O 1
ATOM 765 N N . LYS A 1 93 ? 15.656 -3.428 -10.648 1 91.12 93 LYS A N 1
ATOM 766 C CA . LYS A 1 93 ? 16.484 -2.234 -10.805 1 91.12 93 LYS A CA 1
ATOM 767 C C . LYS A 1 93 ? 15.703 -0.974 -10.438 1 91.12 93 LYS A C 1
ATOM 769 O O . LYS A 1 93 ? 16.281 0.11 -10.328 1 91.12 93 LYS A O 1
ATOM 774 N N . GLN A 1 94 ? 14.445 -1.162 -10.195 1 92.12 94 GLN A N 1
ATOM 775 C CA . GLN A 1 94 ? 13.57 -0.048 -9.844 1 92.12 94 GLN A CA 1
ATOM 776 C C . GLN A 1 94 ? 13.211 -0.08 -8.359 1 92.12 94 GLN A C 1
ATOM 778 O O . GLN A 1 94 ? 13.367 -1.106 -7.695 1 92.12 94 GLN A O 1
ATOM 783 N N . HIS A 1 95 ? 12.859 1.138 -7.914 1 89.12 95 HIS A N 1
ATOM 784 C CA . HIS A 1 95 ? 12.102 1.107 -6.668 1 89.12 95 HIS A CA 1
ATOM 785 C C . HIS A 1 95 ? 10.766 0.398 -6.848 1 89.12 95 HIS A C 1
ATOM 787 O O . HIS A 1 95 ? 10.031 0.684 -7.793 1 89.12 95 HIS A O 1
ATOM 793 N N . LEU A 1 96 ? 10.547 -0.564 -5.945 1 91.56 96 LEU A N 1
ATOM 794 C CA . LEU A 1 96 ? 9.297 -1.307 -6.105 1 91.56 96 LEU A CA 1
ATOM 795 C C . LEU A 1 96 ? 8.734 -1.719 -4.75 1 91.56 96 LEU A C 1
ATOM 797 O O . LEU A 1 96 ? 9.453 -1.737 -3.752 1 91.56 96 LEU A O 1
ATOM 801 N N . GLN A 1 97 ? 7.441 -1.899 -4.801 1 90.69 97 GLN A N 1
ATOM 802 C CA . GLN A 1 97 ? 6.836 -2.424 -3.58 1 90.69 97 GLN A CA 1
ATOM 803 C C . GLN A 1 97 ? 6.121 -3.746 -3.848 1 90.69 97 GLN A C 1
ATOM 805 O O . GLN A 1 97 ? 5.551 -3.943 -4.926 1 90.69 97 GLN A O 1
ATOM 810 N N . ILE A 1 98 ? 6.238 -4.629 -2.922 1 91.75 98 ILE A N 1
ATOM 811 C CA . ILE A 1 98 ? 5.492 -5.883 -2.936 1 91.75 98 ILE A CA 1
ATOM 812 C C . ILE A 1 98 ? 4.484 -5.895 -1.79 1 91.75 98 ILE A C 1
ATOM 814 O O . ILE A 1 98 ? 4.855 -5.766 -0.623 1 91.75 98 ILE A O 1
ATOM 818 N N . GLN A 1 99 ? 3.277 -6.043 -2.168 1 87.12 99 GLN A N 1
ATOM 819 C CA . GLN A 1 99 ? 2.201 -5.93 -1.189 1 87.12 99 GLN A CA 1
ATOM 820 C C . GLN A 1 99 ? 1.894 -7.281 -0.551 1 87.12 99 GLN A C 1
ATOM 822 O O . GLN A 1 99 ? 1.794 -8.297 -1.247 1 87.12 99 GLN A O 1
ATOM 827 N N . ALA A 1 100 ? 1.694 -7.27 0.849 1 71.69 100 ALA A N 1
ATOM 828 C CA . ALA A 1 100 ? 1.105 -8.328 1.665 1 71.69 100 ALA A CA 1
ATOM 829 C C . ALA A 1 100 ? 1.637 -9.703 1.254 1 71.69 100 ALA A C 1
ATOM 831 O O . ALA A 1 100 ? 0.862 -10.633 1.048 1 71.69 100 ALA A O 1
ATOM 832 N N . SER A 1 101 ? 2.889 -9.891 1.316 1 74.5 101 SER A N 1
ATOM 833 C CA . SER A 1 101 ? 3.443 -11.18 0.922 1 74.5 101 SER A CA 1
ATOM 834 C C . SER A 1 101 ? 3.363 -12.188 2.062 1 74.5 101 SER A C 1
ATOM 836 O O . SER A 1 101 ? 3.285 -11.812 3.232 1 74.5 101 SER A O 1
ATOM 838 N N . GLN A 1 102 ? 3.135 -13.484 1.688 1 84.12 102 GLN A N 1
ATOM 839 C CA . GLN A 1 102 ? 3.248 -14.578 2.645 1 84.12 102 GLN A CA 1
ATOM 840 C C . GLN A 1 102 ? 4.602 -14.562 3.344 1 84.12 102 GLN A C 1
ATOM 842 O O . GLN A 1 102 ? 5.621 -14.242 2.727 1 84.12 102 GLN A O 1
ATOM 847 N N . SER A 1 103 ? 4.586 -14.938 4.652 1 83.25 103 SER A N 1
ATOM 848 C CA . SER A 1 103 ? 5.82 -14.906 5.434 1 83.25 103 SER A CA 1
ATOM 849 C C . SER A 1 103 ? 6.918 -15.727 4.762 1 83.25 103 SER A C 1
ATOM 851 O O . SER A 1 103 ? 8.078 -15.312 4.738 1 83.25 103 SER A O 1
ATOM 853 N N . SER A 1 104 ? 6.504 -16.859 4.238 1 87.25 104 SER A N 1
ATOM 854 C CA . SER A 1 104 ? 7.484 -17.719 3.582 1 87.25 104 SER A CA 1
ATOM 855 C C . SER A 1 104 ? 8.031 -17.062 2.316 1 87.25 104 SER A C 1
ATOM 857 O O . SER A 1 104 ? 9.203 -17.234 1.977 1 87.25 104 SER A O 1
ATOM 859 N N . LEU A 1 105 ? 7.234 -16.328 1.693 1 89.12 105 LEU A N 1
ATOM 860 C CA . LEU A 1 105 ? 7.668 -15.625 0.491 1 89.12 105 LEU A CA 1
ATOM 861 C C . LEU A 1 105 ? 8.57 -14.445 0.847 1 89.12 105 LEU A C 1
ATOM 863 O O . LEU A 1 105 ? 9.531 -14.148 0.125 1 89.12 105 LEU A O 1
ATOM 867 N N . ASN A 1 106 ? 8.312 -13.875 1.959 1 88.5 106 ASN A N 1
ATOM 868 C CA . ASN A 1 106 ? 9.141 -12.766 2.41 1 88.5 106 ASN A CA 1
ATOM 869 C C . ASN A 1 106 ? 10.602 -13.18 2.553 1 88.5 106 ASN A C 1
ATOM 871 O O . ASN A 1 106 ? 11.508 -12.43 2.174 1 88.5 106 ASN A O 1
ATOM 875 N N . GLU A 1 107 ? 10.805 -14.32 3.041 1 90.94 107 GLU A N 1
ATOM 876 C CA . GLU A 1 107 ? 12.164 -14.828 3.215 1 90.94 107 GLU A CA 1
ATOM 877 C C . GLU A 1 107 ? 12.859 -15.008 1.87 1 90.94 107 GLU A C 1
ATOM 879 O O . GLU A 1 107 ? 14.039 -14.664 1.727 1 90.94 107 GLU A O 1
ATOM 884 N N . VAL A 1 108 ? 12.125 -15.531 0.989 1 92.62 108 VAL A N 1
ATOM 885 C CA . VAL A 1 108 ? 12.656 -15.742 -0.352 1 92.62 108 VAL A CA 1
ATOM 886 C C . VAL A 1 108 ? 13.023 -14.406 -0.98 1 92.62 108 VAL A C 1
ATOM 888 O O . VAL A 1 108 ? 14.117 -14.25 -1.532 1 92.62 108 VAL A O 1
ATOM 891 N N . ILE A 1 109 ? 12.195 -13.438 -0.855 1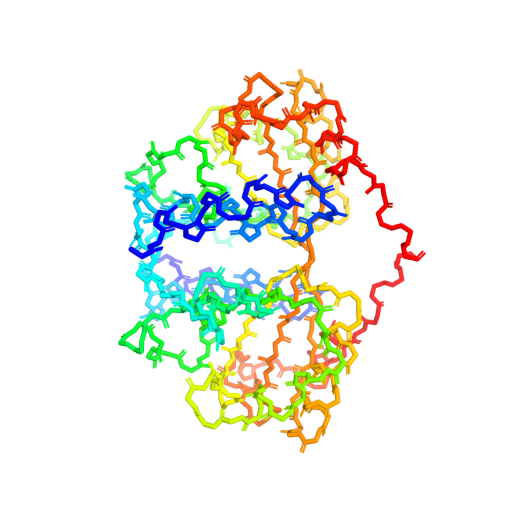 93.12 109 ILE A N 1
ATOM 892 C CA . ILE A 1 109 ? 12.391 -12.133 -1.478 1 93.12 109 ILE A CA 1
ATOM 893 C C . ILE A 1 109 ? 13.547 -11.406 -0.798 1 93.12 109 ILE A C 1
ATOM 895 O O . ILE A 1 109 ? 14.336 -10.734 -1.462 1 93.12 109 ILE A O 1
ATOM 899 N N . LYS A 1 110 ? 13.641 -11.562 0.456 1 90 110 LYS A N 1
ATOM 900 C CA . LYS A 1 110 ? 14.734 -10.938 1.188 1 90 110 LYS A CA 1
ATOM 901 C C . LYS A 1 110 ? 16.078 -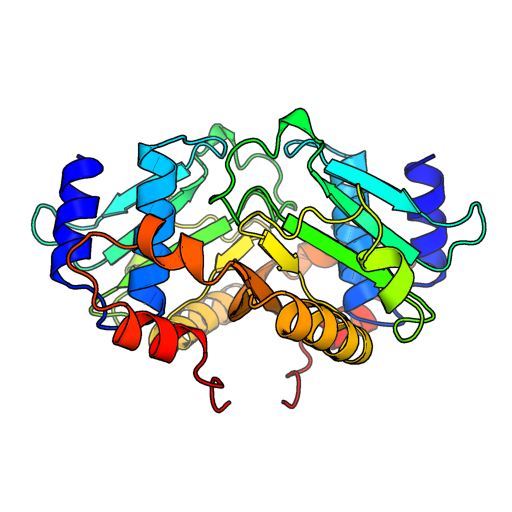11.5 0.739 1 90 110 LYS A C 1
ATOM 903 O O . LYS A 1 110 ? 17.078 -10.766 0.665 1 90 110 LYS A O 1
ATOM 908 N N . ASN A 1 111 ? 16.109 -12.734 0.465 1 92.31 111 ASN A N 1
ATOM 909 C CA . ASN A 1 111 ? 17.328 -13.344 -0.052 1 92.31 111 ASN A CA 1
ATOM 910 C C . ASN A 1 111 ? 17.719 -12.75 -1.405 1 92.31 111 ASN A C 1
ATOM 912 O O . ASN A 1 111 ? 18.891 -12.484 -1.654 1 92.31 111 ASN A O 1
ATOM 916 N N . ILE A 1 112 ? 16.734 -12.57 -2.217 1 93.56 112 ILE A N 1
ATOM 917 C CA . ILE A 1 112 ? 16.984 -11.961 -3.52 1 93.56 112 ILE A CA 1
ATOM 918 C C . ILE A 1 112 ? 17.484 -10.531 -3.338 1 93.56 112 ILE A C 1
ATOM 920 O O . ILE A 1 112 ? 18.438 -10.109 -3.994 1 93.56 112 ILE A O 1
ATOM 924 N N . ALA A 1 113 ? 16.844 -9.844 -2.445 1 92.38 113 ALA A N 1
ATOM 925 C CA . ALA A 1 113 ? 17.219 -8.461 -2.174 1 92.38 113 ALA A CA 1
ATOM 926 C C . ALA A 1 113 ? 18.656 -8.367 -1.664 1 92.38 113 ALA A C 1
ATOM 928 O O . ALA A 1 113 ? 19.406 -7.488 -2.082 1 92.38 113 ALA A O 1
ATOM 929 N N . ALA A 1 114 ? 19 -9.258 -0.775 1 91.19 114 ALA A N 1
ATOM 930 C CA . ALA A 1 114 ? 20.344 -9.281 -0.221 1 91.19 114 ALA A CA 1
ATOM 931 C C . ALA A 1 114 ? 21.375 -9.523 -1.314 1 91.19 114 ALA A C 1
ATOM 933 O O . ALA A 1 114 ? 22.438 -8.883 -1.33 1 91.19 114 ALA A O 1
ATOM 934 N N . SER A 1 115 ? 21.078 -10.375 -2.18 1 93.25 115 SER A N 1
ATOM 935 C CA . SER A 1 115 ? 22.016 -10.727 -3.242 1 93.25 115 SER A CA 1
ATOM 936 C C . SER A 1 115 ? 22.141 -9.594 -4.254 1 93.25 115 SER A C 1
ATOM 938 O O . SER A 1 115 ? 23.125 -9.547 -5.008 1 93.25 115 SER A O 1
ATOM 940 N N . ARG A 1 116 ? 21.25 -8.625 -4.273 1 92.75 116 ARG A N 1
ATOM 941 C CA . ARG A 1 116 ? 21.25 -7.559 -5.266 1 92.75 116 ARG A CA 1
ATOM 942 C C . ARG A 1 116 ? 21.516 -6.203 -4.617 1 92.75 116 ARG A C 1
ATOM 944 O O . ARG A 1 116 ? 21.375 -5.16 -5.262 1 92.75 116 ARG A O 1
ATOM 951 N N . SER A 1 117 ? 21.797 -6.156 -3.365 1 91.62 117 SER A N 1
ATOM 952 C CA . SER A 1 117 ? 22.109 -4.938 -2.623 1 91.62 117 SER A CA 1
ATOM 953 C C . SER A 1 117 ? 20.922 -3.971 -2.627 1 91.62 117 SER A C 1
ATOM 955 O O . SER A 1 117 ? 21.094 -2.785 -2.922 1 91.62 117 SER A O 1
ATOM 957 N N . LEU A 1 118 ? 19.781 -4.559 -2.389 1 92.25 118 LEU A N 1
ATOM 958 C CA . LEU A 1 118 ? 18.578 -3.734 -2.248 1 92.25 118 LEU A CA 1
ATOM 959 C C . LEU A 1 118 ? 18.328 -3.385 -0.785 1 92.25 118 LEU A C 1
ATOM 961 O O . LEU A 1 118 ? 18.531 -4.219 0.1 1 92.25 118 LEU A O 1
ATOM 965 N N . LEU A 1 119 ? 17.953 -2.203 -0.59 1 87.69 119 LEU A N 1
ATOM 966 C CA . LEU A 1 119 ? 17.422 -1.809 0.711 1 87.69 119 LEU A CA 1
ATOM 967 C C . LEU A 1 119 ? 15.961 -2.209 0.844 1 87.69 119 LEU A C 1
ATOM 969 O O . LEU A 1 119 ? 15.188 -2.07 -0.105 1 87.69 119 LEU A O 1
ATOM 973 N N . VAL A 1 120 ? 15.656 -2.695 2.025 1 87.5 120 VAL A N 1
ATOM 974 C CA . VAL A 1 120 ? 14.281 -3.137 2.268 1 87.5 120 VAL A CA 1
ATOM 975 C C . VAL A 1 120 ? 13.656 -2.293 3.375 1 87.5 120 VAL A C 1
ATOM 977 O O . VAL A 1 120 ? 14.25 -2.121 4.441 1 87.5 120 VAL A O 1
ATOM 980 N N . SER A 1 121 ? 12.508 -1.76 3.02 1 83.5 121 SER A N 1
ATOM 981 C CA . SER A 1 121 ? 11.734 -1.008 4.004 1 83.5 121 SER A CA 1
ATOM 982 C C . SER A 1 121 ? 10.336 -1.596 4.172 1 83.5 121 SER A C 1
ATOM 984 O O . SER A 1 121 ? 9.695 -1.983 3.193 1 83.5 121 SER A O 1
ATOM 986 N N . ARG A 1 122 ? 9.984 -1.646 5.426 1 81.69 122 ARG A N 1
ATOM 987 C CA . ARG A 1 122 ? 8.641 -2.139 5.73 1 81.69 122 ARG A CA 1
ATOM 988 C C . ARG A 1 122 ? 7.68 -0.985 5.988 1 81.69 122 ARG A C 1
ATOM 990 O O . ARG A 1 122 ? 8.008 -0.046 6.715 1 81.69 122 ARG A O 1
ATOM 997 N N . SER A 1 123 ? 6.594 -1.062 5.215 1 78.94 123 SER A N 1
ATOM 998 C CA . SER A 1 123 ? 5.551 -0.067 5.438 1 78.94 123 SER A CA 1
ATOM 999 C C . SER A 1 123 ? 4.211 -0.728 5.746 1 78.94 123 SER A C 1
ATOM 1001 O O . SER A 1 123 ? 3.928 -1.822 5.254 1 78.94 123 SER A O 1
ATOM 1003 N N . GLU A 1 124 ? 3.52 -0.127 6.617 1 80.62 124 GLU A N 1
ATOM 1004 C CA . GLU A 1 124 ? 2.211 -0.649 7 1 80.62 124 GLU A CA 1
ATOM 1005 C C . GLU A 1 124 ? 1.089 0.249 6.488 1 80.62 124 GLU A C 1
ATOM 1007 O O . GLU A 1 124 ? 1.231 1.474 6.453 1 80.62 124 GLU A O 1
ATOM 1012 N N . GLN A 1 125 ? 0.076 -0.393 5.977 1 84.06 125 GLN A N 1
ATOM 1013 C CA . GLN A 1 125 ? -1.135 0.332 5.602 1 84.06 125 GLN A CA 1
ATOM 1014 C C . GLN A 1 125 ? -2.355 -0.229 6.324 1 84.06 125 GLN A C 1
ATOM 1016 O O . GLN A 1 125 ? -2.447 -1.437 6.555 1 84.06 125 GLN A O 1
ATOM 1021 N N . LEU A 1 126 ? -3.186 0.626 6.758 1 88.38 126 LEU A N 1
ATOM 1022 C CA . LEU A 1 126 ? -4.465 0.232 7.332 1 88.38 126 LEU A CA 1
ATOM 1023 C C . LEU A 1 126 ? -5.594 0.42 6.324 1 88.38 126 LEU A C 1
ATOM 1025 O O . LEU A 1 126 ? -5.664 1.449 5.648 1 88.38 126 LEU A O 1
ATOM 1029 N N . ILE A 1 127 ? -6.344 -0.622 6.18 1 88.44 127 ILE A N 1
ATOM 1030 C CA . ILE A 1 127 ? -7.492 -0.592 5.277 1 88.44 127 ILE A CA 1
ATOM 1031 C C . ILE A 1 127 ? -8.781 -0.511 6.086 1 88.44 127 ILE A C 1
ATOM 1033 O O . ILE A 1 127 ? -8.961 -1.246 7.059 1 88.44 127 ILE A O 1
ATOM 1037 N N . TYR A 1 128 ? -9.57 0.378 5.703 1 90.56 128 TYR A N 1
ATOM 1038 C CA . TYR A 1 128 ? -10.852 0.604 6.375 1 90.56 128 TYR A CA 1
ATOM 1039 C C . TYR A 1 128 ? -12.016 0.299 5.445 1 90.56 128 TYR A C 1
ATOM 1041 O O . TYR A 1 128 ? -12.016 0.714 4.285 1 90.56 128 TYR A O 1
ATOM 1049 N N . MET A 1 129 ? -12.969 -0.454 5.996 1 89.75 129 MET A N 1
ATOM 1050 C CA . MET A 1 129 ? -14.117 -0.87 5.199 1 89.75 129 MET A CA 1
ATOM 1051 C C . MET A 1 129 ? -15.406 -0.782 6.016 1 89.75 129 MET A C 1
ATOM 1053 O O . MET A 1 129 ? -15.5 -1.364 7.098 1 89.75 129 MET A O 1
ATOM 1057 N N . PRO A 1 130 ? -16.375 -0.108 5.426 1 90.81 130 PRO A N 1
ATOM 1058 C CA . PRO A 1 130 ? -17.672 -0.197 6.117 1 90.81 130 PRO A CA 1
ATOM 1059 C C . PRO A 1 130 ? -18.172 -1.633 6.242 1 90.81 130 PRO A C 1
ATOM 1061 O O . PRO A 1 130 ? -18.172 -2.379 5.262 1 90.81 130 PRO A O 1
ATOM 1064 N N . LEU A 1 131 ? -18.625 -2.018 7.406 1 84 131 LEU A N 1
ATOM 1065 C CA . LEU A 1 131 ? -19.016 -3.389 7.723 1 84 131 LEU A CA 1
ATOM 1066 C C . LEU A 1 131 ? -20.078 -3.889 6.758 1 84 131 LEU A C 1
ATOM 1068 O O . LEU A 1 131 ? -20.016 -5.035 6.309 1 84 131 LEU A O 1
ATOM 1072 N N . GLY A 1 132 ? -20.938 -3.098 6.379 1 83.38 132 GLY A N 1
ATOM 1073 C CA . GLY A 1 132 ? -22.047 -3.514 5.523 1 83.38 132 GLY A CA 1
ATOM 1074 C C . GLY A 1 132 ? -21.641 -3.736 4.082 1 83.38 132 GLY A C 1
ATOM 1075 O O . GLY A 1 132 ? -22.375 -4.34 3.305 1 83.38 132 GLY A O 1
ATOM 1076 N N . THR A 1 133 ? -20.422 -3.361 3.721 1 84.69 133 THR A N 1
ATOM 1077 C CA . THR A 1 133 ? -19.984 -3.438 2.328 1 84.69 133 THR A CA 1
ATOM 1078 C C . THR A 1 133 ? -18.984 -4.574 2.129 1 84.69 133 THR A C 1
ATOM 1080 O O . THR A 1 133 ? -18.609 -4.883 0.997 1 84.69 133 THR A O 1
ATOM 1083 N N . VAL A 1 134 ? -18.547 -5.223 3.139 1 77.19 134 VAL A N 1
ATOM 1084 C CA . VAL A 1 134 ? -17.547 -6.281 3.062 1 77.19 134 VAL A CA 1
ATOM 1085 C C . VAL A 1 134 ? -18.062 -7.422 2.193 1 77.19 134 VAL A C 1
ATOM 1087 O O . VAL A 1 134 ? -17.312 -8.023 1.429 1 77.19 134 VAL A O 1
ATOM 1090 N N . LYS A 1 135 ? -19.297 -7.629 2.285 1 74.31 135 LYS A N 1
ATOM 1091 C CA . LYS A 1 135 ? -19.922 -8.711 1.532 1 74.31 135 LYS A CA 1
ATOM 1092 C C . LYS A 1 135 ? -19.859 -8.453 0.03 1 74.31 135 LYS A C 1
ATOM 1094 O O . LYS A 1 135 ? -19.828 -9.391 -0.766 1 74.31 135 LYS A O 1
ATOM 1099 N N . LYS A 1 136 ? -19.812 -7.188 -0.277 1 76.38 136 LYS A N 1
ATOM 1100 C CA . LYS A 1 136 ? -19.781 -6.832 -1.692 1 76.38 136 LYS A CA 1
ATOM 1101 C C . LYS A 1 136 ? -18.453 -7.238 -2.33 1 76.38 136 LYS A C 1
ATOM 1103 O O . LYS A 1 136 ? -18.375 -7.379 -3.553 1 76.38 136 LYS A O 1
ATOM 1108 N N . LEU A 1 137 ? -17.391 -7.312 -1.448 1 69.25 137 LEU A N 1
ATOM 1109 C CA . LEU A 1 137 ? -16.078 -7.688 -1.959 1 69.25 137 LEU A CA 1
ATOM 1110 C C . LEU A 1 137 ? -15.938 -9.203 -2.045 1 69.25 137 LEU A C 1
ATOM 1112 O O . LEU A 1 137 ? -15.047 -9.711 -2.73 1 69.25 137 LEU A O 1
ATOM 1116 N N . LEU A 1 138 ? -16.797 -9.797 -1.286 1 68.19 138 LEU A N 1
ATOM 1117 C CA . LEU A 1 138 ? -16.641 -11.234 -1.152 1 68.19 138 LEU A CA 1
ATOM 1118 C C . LEU A 1 138 ? -17.656 -11.977 -2.014 1 68.19 138 LEU A C 1
ATOM 1120 O O . LEU A 1 138 ? -18.812 -11.562 -2.098 1 68.19 138 LEU A O 1
ATOM 1124 N N . PRO A 1 139 ? -17.156 -12.82 -2.846 1 61.97 139 PRO A N 1
ATOM 1125 C CA . PRO A 1 139 ? -18.156 -13.672 -3.5 1 61.97 139 PRO A CA 1
ATOM 1126 C C . PRO A 1 139 ? -19.094 -14.344 -2.506 1 61.97 139 PRO A C 1
ATOM 1128 O O . PRO A 1 139 ? -18.766 -14.477 -1.327 1 61.97 139 PRO A O 1
ATOM 1131 N N . SER A 1 140 ? -20.297 -14.484 -2.951 1 58.66 140 SER A N 1
ATOM 1132 C CA . SER A 1 140 ? -21.375 -15.086 -2.164 1 58.66 140 SER A CA 1
ATOM 1133 C C . SER A 1 140 ? -20.891 -16.312 -1.408 1 58.66 140 SER A C 1
ATOM 1135 O O . SER A 1 140 ? -21.422 -16.656 -0.348 1 58.66 140 SER A O 1
ATOM 1137 N N . LEU A 1 141 ? -19.797 -16.812 -1.822 1 56.78 141 LEU A N 1
ATOM 1138 C CA . LEU A 1 141 ? -19.375 -18.078 -1.243 1 56.78 141 LEU A CA 1
ATOM 1139 C C . LEU A 1 141 ? -18.547 -17.844 0.014 1 56.78 141 LEU A C 1
ATOM 1141 O O . LEU A 1 141 ? -18.297 -18.781 0.786 1 56.78 141 LEU A O 1
ATOM 1145 N N . PHE A 1 142 ? -18.25 -16.578 0.172 1 62.28 142 PHE A N 1
ATOM 1146 C CA . PHE A 1 142 ? -17.344 -16.359 1.297 1 62.28 142 PHE A CA 1
ATOM 1147 C C . PHE A 1 142 ? -18.125 -16.141 2.584 1 62.28 142 PHE A C 1
ATOM 1149 O O . PHE A 1 142 ? -19.125 -15.422 2.584 1 62.28 142 PHE A O 1
ATOM 1156 N N . ASP A 1 143 ? -17.766 -17.031 3.549 1 70.75 143 ASP A N 1
ATOM 1157 C CA . ASP A 1 143 ? -18.312 -16.828 4.887 1 70.75 143 ASP A CA 1
ATOM 1158 C C . ASP A 1 143 ? -17.828 -15.492 5.461 1 70.75 143 ASP A C 1
ATOM 1160 O O . ASP A 1 143 ? -16.641 -15.305 5.715 1 70.75 143 ASP A O 1
ATOM 1164 N N . GLU A 1 144 ? -18.703 -14.641 5.633 1 70.56 144 GLU A N 1
ATOM 1165 C CA . GLU A 1 144 ? -18.391 -13.289 6.105 1 70.56 144 GLU A CA 1
ATOM 1166 C C . GLU A 1 144 ? -17.641 -13.328 7.43 1 70.56 144 GLU A C 1
ATOM 1168 O O . GLU A 1 144 ? -16.703 -12.562 7.637 1 70.56 144 GLU A O 1
ATOM 1173 N N . LYS A 1 145 ? -18.109 -14.25 8.266 1 74.56 145 LYS A N 1
ATOM 1174 C CA . LYS A 1 145 ? -17.5 -14.328 9.594 1 74.56 145 LYS A CA 1
ATOM 1175 C C . LYS A 1 145 ? -16.031 -14.734 9.492 1 74.56 145 LYS A C 1
ATOM 1177 O O . LYS A 1 145 ? -15.18 -14.188 10.211 1 74.56 145 LYS A O 1
ATOM 1182 N N . LYS A 1 146 ? -15.805 -15.594 8.633 1 71.88 146 LYS A N 1
ATOM 1183 C CA . LYS A 1 146 ? -14.43 -16.047 8.461 1 71.88 146 LYS A CA 1
ATOM 1184 C C . LYS A 1 146 ? -13.547 -14.953 7.867 1 71.88 146 LYS A C 1
ATOM 1186 O O . LYS A 1 146 ? -12.414 -14.75 8.305 1 71.88 146 LYS A O 1
ATOM 1191 N N . VAL A 1 147 ? -14.125 -14.281 7.004 1 72.25 147 VAL A N 1
ATOM 1192 C CA . VAL A 1 147 ? -13.375 -13.219 6.34 1 72.25 147 VAL A CA 1
ATOM 1193 C C . VAL A 1 147 ? -13.078 -12.102 7.328 1 72.25 147 VAL A C 1
ATOM 1195 O O . VAL A 1 147 ? -11.945 -11.602 7.391 1 72.25 147 VAL A O 1
ATOM 1198 N N . VAL A 1 148 ? -14.023 -11.812 8.141 1 73.06 148 VAL A N 1
ATOM 1199 C CA . VAL A 1 148 ? -13.859 -10.742 9.125 1 73.06 148 VAL A CA 1
ATOM 1200 C C . VAL A 1 148 ? -12.797 -11.141 10.148 1 73.06 148 VAL A C 1
ATOM 1202 O O . VAL A 1 148 ? -11.984 -10.305 10.555 1 73.06 148 VAL A O 1
ATOM 1205 N N . SER A 1 149 ? -12.789 -12.359 10.414 1 75.69 149 SER A N 1
ATOM 1206 C CA . SER A 1 149 ? -11.797 -12.836 11.375 1 75.69 149 SER A CA 1
ATOM 1207 C C . SER A 1 149 ? -10.383 -12.734 10.812 1 75.69 149 SER A C 1
ATOM 1209 O O . SER A 1 149 ? -9.445 -12.391 11.531 1 75.69 149 SER A O 1
ATOM 1211 N N . PHE A 1 150 ? -10.312 -13 9.547 1 69.38 150 PHE A N 1
ATOM 1212 C CA . PHE A 1 150 ? -9.008 -12.93 8.898 1 69.38 150 PHE A CA 1
ATOM 1213 C C . PHE A 1 150 ? -8.508 -11.492 8.844 1 69.38 150 PHE A C 1
ATOM 1215 O O . PHE A 1 150 ? -7.316 -11.234 9.023 1 69.38 150 PHE A O 1
ATOM 1222 N N . VAL A 1 151 ? -9.453 -10.625 8.648 1 68.5 151 VAL A N 1
ATOM 1223 C CA . VAL A 1 151 ? -9.062 -9.242 8.383 1 68.5 151 VAL A CA 1
ATOM 1224 C C . VAL A 1 151 ? -8.789 -8.523 9.703 1 68.5 151 VAL A C 1
ATOM 1226 O O . VAL A 1 151 ? -7.996 -7.582 9.758 1 68.5 151 VAL A O 1
ATOM 1229 N N . THR A 1 152 ? -9.375 -9.008 10.781 1 69.31 152 THR A N 1
ATOM 1230 C CA . THR A 1 152 ? -9.25 -8.281 12.039 1 69.31 152 THR A CA 1
ATOM 1231 C C . THR A 1 152 ? -8.18 -8.914 12.922 1 69.31 152 THR A C 1
ATOM 1233 O O . THR A 1 152 ? -7.828 -8.359 13.969 1 69.31 152 THR A O 1
ATOM 1236 N N . LYS A 1 153 ? -7.66 -10.141 12.594 1 60.72 153 LYS A N 1
ATOM 1237 C CA . LYS A 1 153 ? -6.695 -10.82 13.453 1 60.72 153 LYS A CA 1
ATOM 1238 C C . LYS A 1 153 ? -5.387 -10.039 13.539 1 60.72 153 LYS A C 1
ATOM 1240 O O . LYS A 1 153 ? -4.828 -9.641 12.516 1 60.72 153 LYS A O 1
ATOM 1245 N N . PRO A 1 154 ? -4.984 -9.633 14.859 1 51.62 154 PRO A N 1
ATOM 1246 C CA . PRO A 1 154 ? -3.688 -8.977 15.031 1 51.62 154 PRO A CA 1
ATOM 1247 C C . PRO A 1 154 ? -2.518 -9.852 14.586 1 51.62 154 PRO A C 1
ATOM 1249 O O . PRO A 1 154 ? -2.574 -11.078 14.711 1 51.62 154 PRO A O 1
ATOM 1252 N N . LYS A 1 155 ? -1.776 -9.508 13.367 1 49.12 155 LYS A N 1
ATOM 1253 C CA . LYS A 1 155 ? -0.596 -10.312 13.062 1 49.12 155 LYS A CA 1
ATOM 1254 C C . LYS A 1 155 ? 0.36 -10.352 14.25 1 49.12 155 LYS A C 1
ATOM 1256 O O . LYS A 1 155 ? 0.732 -9.312 14.789 1 49.12 155 LYS A O 1
ATOM 1261 N N . ASN A 1 156 ? 0.213 -11.32 15.125 1 36.91 156 ASN A N 1
ATOM 1262 C CA . ASN A 1 156 ? 1.323 -11.539 16.047 1 36.91 156 ASN A CA 1
ATOM 1263 C C . ASN A 1 156 ? 2.67 -11.336 15.352 1 36.91 156 ASN A C 1
ATOM 1265 O O . ASN A 1 156 ? 2.955 -11.977 14.344 1 36.91 156 ASN A O 1
ATOM 1269 N N . MET A 1 157 ? 3.004 -10.18 15.234 1 29.23 157 MET A N 1
ATOM 1270 C CA . MET A 1 157 ? 4.453 -10.266 15.078 1 29.23 157 MET A CA 1
ATOM 1271 C C . MET A 1 157 ? 5.074 -11.086 16.203 1 29.23 157 MET A C 1
ATOM 1273 O O . MET A 1 157 ? 4.637 -11 17.344 1 29.23 157 MET A O 1
ATOM 1277 N N . MET B 1 1 ? 2.826 25.969 -5.395 1 72.12 1 MET B N 1
ATOM 1278 C CA . MET B 1 1 ? 2.422 25.625 -4.035 1 72.12 1 MET B CA 1
ATOM 1279 C C . MET B 1 1 ? 3.018 24.281 -3.615 1 72.12 1 MET B C 1
ATOM 1281 O O . MET B 1 1 ? 3.723 24.188 -2.609 1 72.12 1 MET B O 1
ATOM 1285 N N . LEU B 1 2 ? 3.062 23.25 -4.457 1 76.62 2 LEU B N 1
ATOM 1286 C CA . LEU B 1 2 ? 3.543 21.922 -4.059 1 76.62 2 LEU B CA 1
ATOM 1287 C C . LEU B 1 2 ? 5.062 21.922 -3.945 1 76.62 2 LEU B C 1
ATOM 1289 O O . LEU B 1 2 ? 5.621 21.25 -3.066 1 76.62 2 LEU B O 1
ATOM 1293 N N . GLN B 1 3 ? 5.637 22.734 -4.699 1 76.19 3 GLN B N 1
ATOM 1294 C CA . GLN B 1 3 ? 7.09 22.812 -4.613 1 76.19 3 GLN B CA 1
ATOM 1295 C C . GLN B 1 3 ? 7.531 23.438 -3.295 1 76.19 3 GLN B C 1
ATOM 1297 O O . GLN B 1 3 ? 8.539 23.031 -2.715 1 76.19 3 GLN B O 1
ATOM 1302 N N . VAL B 1 4 ? 6.75 24.375 -2.91 1 74.19 4 VAL B N 1
ATOM 1303 C CA . VAL B 1 4 ? 7.051 25.047 -1.646 1 74.19 4 VAL B CA 1
ATOM 1304 C C . VAL B 1 4 ? 6.867 24.062 -0.49 1 74.19 4 VAL B C 1
ATOM 1306 O O . VAL B 1 4 ? 7.691 24.016 0.426 1 74.19 4 VAL B O 1
ATOM 1309 N N . LEU B 1 5 ? 5.836 23.25 -0.566 1 78.06 5 LEU B N 1
ATOM 1310 C CA . LEU B 1 5 ? 5.598 22.234 0.46 1 78.06 5 LEU B CA 1
ATOM 1311 C C . LEU B 1 5 ? 6.719 21.203 0.472 1 78.06 5 LEU B C 1
ATOM 1313 O O . LEU B 1 5 ? 7.184 20.797 1.54 1 78.06 5 LEU B O 1
ATOM 1317 N N . GLU B 1 6 ? 7.156 20.859 -0.639 1 79.56 6 GLU B N 1
ATOM 1318 C CA . GLU B 1 6 ? 8.242 19.891 -0.759 1 79.56 6 GLU B CA 1
ATOM 1319 C C . GLU B 1 6 ? 9.508 20.406 -0.076 1 79.56 6 GLU B C 1
ATOM 1321 O O . GLU B 1 6 ? 10.141 19.672 0.692 1 79.56 6 GLU B O 1
ATOM 1326 N N . LYS B 1 7 ? 9.75 21.656 -0.316 1 75.25 7 LYS B N 1
ATOM 1327 C CA . LYS B 1 7 ? 10.938 22.266 0.277 1 75.25 7 LYS B CA 1
ATOM 1328 C C . LYS B 1 7 ? 10.797 22.391 1.791 1 75.25 7 LYS B C 1
ATOM 1330 O O . LYS B 1 7 ? 11.766 22.203 2.529 1 75.25 7 LYS B O 1
ATOM 1335 N N . ALA B 1 8 ? 9.648 22.719 2.215 1 75.06 8 ALA B N 1
ATOM 1336 C CA . ALA B 1 8 ? 9.398 22.844 3.648 1 75.06 8 ALA B CA 1
ATOM 1337 C C . ALA B 1 8 ? 9.578 21.5 4.348 1 75.06 8 ALA B C 1
ATOM 1339 O O . ALA B 1 8 ? 10.133 21.438 5.449 1 75.06 8 ALA B O 1
ATOM 1340 N N . LEU B 1 9 ? 9.117 20.484 3.689 1 76.62 9 LEU B N 1
ATOM 1341 C CA . LEU B 1 9 ? 9.25 19.141 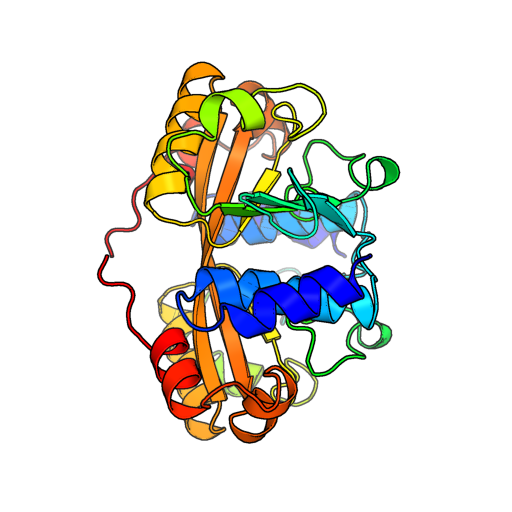4.254 1 76.62 9 LEU B CA 1
ATOM 1342 C C . LEU B 1 9 ? 10.711 18.703 4.27 1 76.62 9 LEU B C 1
ATOM 1344 O O . LEU B 1 9 ? 11.156 18.047 5.211 1 76.62 9 LEU B O 1
ATOM 1348 N N . GLN B 1 10 ? 11.359 19.109 3.32 1 73.56 10 GLN B N 1
ATOM 1349 C CA . GLN B 1 10 ? 12.781 18.781 3.238 1 73.56 10 GLN B CA 1
ATOM 1350 C C . GLN B 1 10 ? 13.547 19.328 4.438 1 73.56 10 GLN B C 1
ATOM 1352 O O . GLN B 1 10 ? 14.469 18.688 4.941 1 73.56 10 GLN B O 1
ATOM 1357 N N . LYS B 1 11 ? 13.086 20.438 4.887 1 72.94 11 LYS B N 1
ATOM 1358 C CA . LYS B 1 11 ? 13.781 21.109 5.984 1 72.94 11 LYS B CA 1
ATOM 1359 C C . LYS B 1 11 ? 13.469 20.438 7.32 1 72.94 11 LYS B C 1
ATOM 1361 O O . LYS B 1 11 ? 14.219 20.594 8.289 1 72.94 11 LYS B O 1
ATOM 1366 N N . THR B 1 12 ? 12.406 19.797 7.348 1 69.19 12 THR B N 1
ATOM 1367 C CA . THR B 1 12 ? 12 19.156 8.594 1 69.19 12 THR B CA 1
ATOM 1368 C C . THR B 1 12 ? 12.406 17.688 8.609 1 69.19 12 THR B C 1
ATOM 1370 O O . THR B 1 12 ? 12.258 17 9.625 1 69.19 12 THR B O 1
ATOM 1373 N N . LEU B 1 13 ? 12.859 17.234 7.465 1 61.66 13 LEU B N 1
ATOM 1374 C CA . LEU B 1 13 ? 13.305 15.852 7.344 1 61.66 13 LEU B CA 1
ATOM 1375 C C . LEU B 1 13 ? 14.703 15.68 7.918 1 61.66 13 LEU B C 1
ATOM 1377 O O . LEU B 1 13 ? 15.438 16.656 8.094 1 61.66 13 LEU B O 1
ATOM 1381 N N . PRO B 1 14 ? 15 14.367 8.516 1 59.62 14 PRO B N 1
ATOM 1382 C CA . PRO B 1 14 ? 14.312 13.07 8.578 1 59.62 14 PRO B CA 1
ATOM 1383 C C . PRO B 1 14 ? 13.703 12.805 9.953 1 59.62 14 PRO B C 1
ATOM 1385 O O . PRO B 1 14 ? 14.289 12.086 10.766 1 59.62 14 PRO B O 1
ATOM 1388 N N . GLU B 1 15 ? 12.977 13.578 10.469 1 60.38 15 GLU B N 1
ATOM 1389 C CA . GLU B 1 15 ? 12.547 13.391 11.852 1 60.38 15 GLU B CA 1
ATOM 1390 C C . GLU B 1 15 ? 11.781 12.078 12.016 1 60.38 15 GLU B C 1
ATOM 1392 O O . GLU B 1 15 ? 11.773 11.484 13.094 1 60.38 15 GLU B O 1
ATOM 1397 N N . SER B 1 16 ? 11.195 11.562 10.992 1 65.44 16 SER B N 1
ATOM 1398 C CA . SER B 1 16 ? 10.445 10.312 11.117 1 65.44 16 SER B CA 1
ATOM 1399 C C . SER B 1 16 ? 10.266 9.641 9.758 1 65.44 16 SER B C 1
ATOM 1401 O O . SER B 1 16 ? 10.391 10.289 8.719 1 65.44 16 SER B O 1
ATOM 1403 N N . LEU B 1 17 ? 10.148 8.406 9.805 1 68.94 17 LEU B N 1
ATOM 1404 C CA . LEU B 1 17 ? 9.891 7.609 8.609 1 68.94 17 LEU B CA 1
ATOM 1405 C C . LEU B 1 17 ? 8.648 8.109 7.875 1 68.94 17 LEU B C 1
ATOM 1407 O O . LEU B 1 17 ? 8.641 8.195 6.645 1 68.94 17 LEU B O 1
ATOM 1411 N N . LYS B 1 18 ? 7.805 8.547 8.656 1 73.5 18 LYS B N 1
ATOM 1412 C CA . LYS B 1 18 ? 6.562 8.992 8.031 1 73.5 18 LYS B CA 1
ATOM 1413 C C . LYS B 1 18 ? 6.781 10.273 7.227 1 73.5 18 LYS B C 1
ATOM 1415 O O . LYS B 1 18 ? 6.246 10.414 6.125 1 73.5 18 LYS B O 1
ATOM 1420 N N . LEU B 1 19 ? 7.504 11.156 7.734 1 74.81 19 LEU B N 1
ATOM 1421 C CA . LEU B 1 19 ? 7.777 12.398 7.016 1 74.81 19 LEU B CA 1
ATOM 1422 C C . LEU B 1 19 ? 8.5 12.117 5.703 1 74.81 19 LEU B C 1
ATOM 1424 O O . LEU B 1 19 ? 8.203 12.742 4.68 1 74.81 19 LEU B O 1
ATOM 1428 N N . LEU B 1 20 ? 9.336 11.211 5.75 1 76.19 20 LEU B N 1
ATOM 1429 C CA . LEU B 1 20 ? 10.055 10.82 4.547 1 76.19 20 LEU B CA 1
ATOM 1430 C C . LEU B 1 20 ? 9.102 10.25 3.502 1 76.19 20 LEU B C 1
ATOM 1432 O O . LEU B 1 20 ? 9.234 10.539 2.311 1 76.19 20 LEU B O 1
ATOM 1436 N N . GLN B 1 21 ? 8.156 9.531 3.955 1 79.38 21 GLN B N 1
ATOM 1437 C CA . GLN B 1 21 ? 7.188 8.93 3.053 1 79.38 21 GLN B CA 1
ATOM 1438 C C . GLN B 1 21 ? 6.301 9.984 2.402 1 79.38 21 GLN B C 1
ATOM 1440 O O . GLN B 1 21 ? 6.086 9.969 1.189 1 79.38 21 GLN B O 1
ATOM 1445 N N . VAL B 1 22 ? 5.875 10.812 3.199 1 83.56 22 VAL B N 1
ATOM 1446 C CA . VAL B 1 22 ? 5.027 11.891 2.697 1 83.56 22 VAL B CA 1
ATOM 1447 C C . VAL B 1 22 ? 5.812 12.758 1.716 1 83.56 22 VAL B C 1
ATOM 1449 O O . VAL B 1 22 ? 5.312 13.102 0.646 1 83.56 22 VAL B O 1
ATOM 1452 N N . TYR B 1 23 ? 7.047 13.055 2.117 1 81.25 23 TYR B N 1
ATOM 1453 C CA . TYR B 1 23 ? 7.906 13.812 1.215 1 81.25 23 TYR B CA 1
ATOM 1454 C C . TYR B 1 23 ? 8.07 13.094 -0.117 1 81.25 23 TYR B C 1
ATOM 1456 O O . TYR B 1 23 ? 7.98 13.711 -1.181 1 81.25 23 TYR B O 1
ATOM 1464 N N . GLY B 1 24 ? 8.383 11.836 -0.009 1 80.12 24 GLY B N 1
ATOM 1465 C CA . GLY B 1 24 ? 8.531 11.055 -1.224 1 80.12 24 GLY B CA 1
ATOM 1466 C C . GLY B 1 24 ? 7.328 11.125 -2.139 1 80.12 24 GLY B C 1
ATOM 1467 O O . GLY B 1 24 ? 7.473 11.227 -3.359 1 80.12 24 GLY B O 1
ATOM 1468 N N . THR B 1 25 ? 6.156 10.992 -1.563 1 84.12 25 THR B N 1
ATOM 1469 C CA . THR B 1 25 ? 4.93 11.062 -2.346 1 84.12 25 THR B CA 1
ATOM 1470 C C . THR B 1 25 ? 4.785 12.438 -3 1 84.12 25 THR B C 1
ATOM 1472 O O . THR B 1 25 ? 4.461 12.531 -4.184 1 84.12 25 THR B O 1
ATOM 1475 N N . ILE B 1 26 ? 5.062 13.438 -2.248 1 84.62 26 ILE B N 1
ATOM 1476 C CA . ILE B 1 26 ? 4.953 14.797 -2.768 1 84.62 26 ILE B CA 1
ATOM 1477 C C . ILE B 1 26 ? 5.977 15.008 -3.881 1 84.62 26 ILE B C 1
ATOM 1479 O O . ILE B 1 26 ? 5.68 15.648 -4.895 1 84.62 26 ILE B O 1
ATOM 1483 N N . PHE B 1 27 ? 7.109 14.477 -3.697 1 80.62 27 PHE B N 1
ATOM 1484 C CA . PHE B 1 27 ? 8.141 14.523 -4.723 1 80.62 27 PHE B CA 1
ATOM 1485 C C . PHE B 1 27 ? 7.648 13.906 -6.023 1 80.62 27 PHE B C 1
ATOM 1487 O O . PHE B 1 27 ? 7.852 14.461 -7.102 1 80.62 27 PHE B O 1
ATOM 1494 N N . GLN B 1 28 ? 6.984 12.742 -5.898 1 79.81 28 GLN B N 1
ATOM 1495 C CA . GLN B 1 28 ? 6.465 12.047 -7.074 1 79.81 28 GLN B CA 1
ATOM 1496 C C . GLN B 1 28 ? 5.348 12.852 -7.734 1 79.81 28 GLN B C 1
ATOM 1498 O O . GLN B 1 28 ? 5.219 12.852 -8.961 1 79.81 28 GLN B O 1
ATOM 1503 N N . ILE B 1 29 ? 4.547 13.422 -6.902 1 83.75 29 ILE B N 1
ATOM 1504 C CA . ILE B 1 29 ? 3.459 14.234 -7.426 1 83.75 29 ILE B CA 1
ATOM 1505 C C . ILE B 1 29 ? 4.027 15.383 -8.258 1 83.75 29 ILE B C 1
ATOM 1507 O O . ILE B 1 29 ? 3.479 15.727 -9.305 1 83.75 29 ILE B O 1
ATOM 1511 N N . ASN B 1 30 ? 5.117 15.961 -7.797 1 81.75 30 ASN B N 1
ATOM 1512 C CA . ASN B 1 30 ? 5.746 17.078 -8.484 1 81.75 30 ASN B CA 1
ATOM 1513 C C . ASN B 1 30 ? 6.402 16.641 -9.789 1 81.75 30 ASN B C 1
ATOM 1515 O O . ASN B 1 30 ? 6.566 17.453 -10.711 1 81.75 30 ASN B O 1
ATOM 1519 N N . GLN B 1 31 ? 6.914 15.391 -9.773 1 77.25 31 GLN B N 1
ATOM 1520 C CA . GLN B 1 31 ? 7.531 14.875 -10.992 1 77.25 31 GLN B CA 1
ATOM 1521 C C . GLN B 1 31 ? 6.477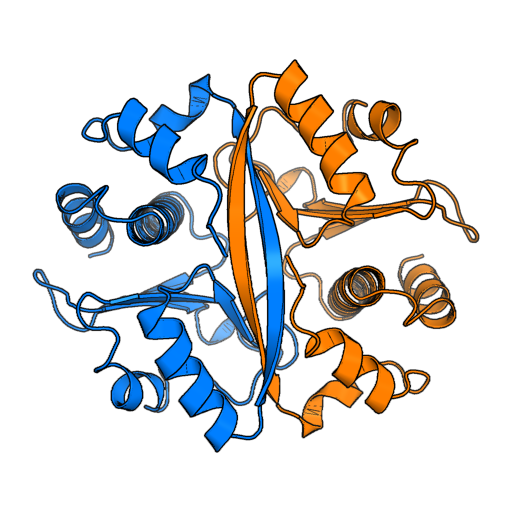 14.5 -12.023 1 77.25 31 GLN B C 1
ATOM 1523 O O . GLN B 1 31 ? 6.5 15 -13.156 1 77.25 31 GLN B O 1
ATOM 1528 N N . ARG B 1 32 ? 5.684 13.602 -11.484 1 76.5 32 ARG B N 1
ATOM 1529 C CA . ARG B 1 32 ? 4.531 13.117 -12.234 1 76.5 32 ARG B CA 1
ATOM 1530 C C . ARG B 1 32 ? 3.354 12.836 -11.305 1 76.5 32 ARG B C 1
ATOM 1532 O O . ARG B 1 32 ? 3.533 12.68 -10.094 1 76.5 32 ARG B O 1
ATOM 1539 N N . ASN B 1 33 ? 2.238 12.945 -11.625 1 80.19 33 ASN B N 1
ATOM 1540 C CA . ASN B 1 33 ? 1.016 12.688 -10.875 1 80.19 33 ASN B CA 1
ATOM 1541 C C . ASN B 1 33 ? 0.096 11.719 -11.609 1 80.19 33 ASN B C 1
ATOM 1543 O O . ASN B 1 33 ? -1.038 12.062 -11.945 1 80.19 33 ASN B O 1
ATOM 1547 N N . PRO B 1 34 ? 0.819 10.562 -11.727 1 72.19 34 PRO B N 1
ATOM 1548 C CA . PRO B 1 34 ? 0.022 9.625 -12.516 1 72.19 34 PRO B CA 1
ATOM 1549 C C . PRO B 1 34 ? -1.288 9.242 -11.836 1 72.19 34 PRO B C 1
ATOM 1551 O O . PRO B 1 34 ? -2.256 8.875 -12.508 1 72.19 34 PRO B O 1
ATOM 1554 N N . PHE B 1 35 ? -1.372 9.383 -10.5 1 74.62 35 PHE B N 1
ATOM 1555 C CA . PHE B 1 35 ? -2.543 8.953 -9.742 1 74.62 35 PHE B CA 1
ATOM 1556 C C . PHE B 1 35 ? -3.473 10.125 -9.469 1 74.62 35 PHE B C 1
ATOM 1558 O O . PHE B 1 35 ? -4.508 9.969 -8.812 1 74.62 35 PHE B O 1
ATOM 1565 N N . LYS B 1 36 ? -3.109 11.281 -9.93 1 83.88 36 LYS B N 1
ATOM 1566 C CA . LYS B 1 36 ? -3.926 12.484 -9.773 1 83.88 36 LYS B CA 1
ATOM 1567 C C . LYS B 1 36 ? -4.25 12.75 -8.312 1 83.88 36 LYS B C 1
ATOM 1569 O O . LYS B 1 36 ? -5.414 12.906 -7.941 1 83.88 36 LYS B O 1
ATOM 1574 N N . LEU B 1 37 ? -3.213 12.812 -7.598 1 87.38 37 LEU B N 1
ATOM 1575 C CA . LEU B 1 37 ? -3.342 13.07 -6.168 1 87.38 37 LEU B CA 1
ATOM 1576 C C . LEU B 1 37 ? -3.373 14.562 -5.883 1 87.38 37 LEU B C 1
ATOM 1578 O O . LEU B 1 37 ? -2.795 15.359 -6.633 1 87.38 37 LEU B O 1
ATOM 1582 N N . GLN B 1 38 ? -4.098 14.891 -4.895 1 90.94 38 GLN B N 1
ATOM 1583 C CA . GLN B 1 38 ? -4.07 16.25 -4.387 1 90.94 38 GLN B CA 1
ATOM 1584 C C . GLN B 1 38 ? -3.506 16.312 -2.971 1 90.94 38 GLN B C 1
ATOM 1586 O O . GLN B 1 38 ? -3.57 15.32 -2.236 1 90.94 38 GLN B O 1
ATOM 1591 N N . VAL B 1 39 ? -2.939 17.406 -2.664 1 90.81 39 VAL B N 1
ATOM 1592 C CA . VAL B 1 39 ? -2.344 17.641 -1.352 1 90.81 39 VAL B CA 1
ATOM 1593 C C . VAL B 1 39 ? -3.109 18.734 -0.623 1 90.81 39 VAL B C 1
ATOM 1595 O O . VAL B 1 39 ? -3.332 19.828 -1.177 1 90.81 39 VAL B O 1
ATOM 1598 N N . LEU B 1 40 ? -3.553 18.406 0.6 1 90.44 40 LEU B N 1
ATOM 1599 C CA . LEU B 1 40 ? -4.219 19.375 1.465 1 90.44 40 LEU B CA 1
ATOM 1600 C C . LEU B 1 40 ? -3.357 19.703 2.682 1 90.44 40 LEU B C 1
ATOM 1602 O O . LEU B 1 40 ? -2.771 18.797 3.289 1 90.44 40 LEU B O 1
ATOM 1606 N N . VAL B 1 41 ? -3.229 20.938 2.92 1 90 41 VAL B N 1
ATOM 1607 C CA . VAL B 1 41 ? -2.547 21.375 4.137 1 90 41 VAL B CA 1
ATOM 1608 C C . VAL B 1 41 ? -3.455 22.312 4.934 1 90 41 VAL B C 1
ATOM 1610 O O . VAL B 1 41 ? -4.363 22.922 4.375 1 90 41 VAL B O 1
ATOM 1613 N N . ASP B 1 42 ? -3.32 22.281 6.211 1 88.12 42 ASP B N 1
ATOM 1614 C CA . ASP B 1 42 ? -4.188 23.109 7.031 1 88.12 42 ASP B CA 1
ATOM 1615 C C . ASP B 1 42 ? -3.666 24.547 7.102 1 88.12 42 ASP B C 1
ATOM 1617 O O . ASP B 1 42 ? -4.379 25.453 7.543 1 88.12 42 ASP B O 1
ATOM 1621 N N . GLY B 1 43 ? -2.396 24.844 6.789 1 81.31 43 GLY B N 1
ATOM 1622 C CA . GLY B 1 43 ? -1.814 26.172 6.781 1 81.31 43 GLY B CA 1
ATOM 1623 C C . GLY B 1 43 ? -0.569 26.266 5.918 1 81.31 43 GLY B C 1
ATOM 1624 O O . GLY B 1 43 ? 0.12 25.266 5.695 1 81.31 43 GLY B O 1
ATOM 1625 N N . TRP B 1 44 ? -0.381 27.562 5.406 1 75.25 44 TRP B N 1
ATOM 1626 C CA . TRP B 1 44 ? 0.815 27.766 4.598 1 75.25 44 TRP B CA 1
ATOM 1627 C C . TRP B 1 44 ? 1.43 29.125 4.871 1 75.25 44 TRP B C 1
ATOM 1629 O O . TRP B 1 44 ? 0.71 30.109 5.062 1 75.25 44 TRP B O 1
ATOM 1639 N N . PRO B 1 45 ? 2.83 29.141 4.992 1 77.06 45 PRO B N 1
ATOM 1640 C CA . PRO B 1 45 ? 3.877 28.156 4.766 1 77.06 45 PRO B CA 1
ATOM 1641 C C . PRO B 1 45 ? 4.09 27.234 5.973 1 77.06 45 PRO B C 1
ATOM 1643 O O . PRO B 1 45 ? 4.77 26.203 5.859 1 77.06 45 PRO B O 1
ATOM 1646 N N . ASN B 1 46 ? 3.535 27.578 7.059 1 80.44 46 ASN B N 1
ATOM 1647 C CA . ASN B 1 46 ? 3.605 26.75 8.25 1 80.44 46 ASN B CA 1
ATOM 1648 C C . ASN B 1 46 ? 2.418 25.797 8.336 1 80.44 46 ASN B C 1
ATOM 1650 O O . ASN B 1 46 ? 1.279 26.234 8.523 1 80.44 46 ASN B O 1
ATOM 1654 N N . PHE B 1 47 ? 2.76 24.516 8.102 1 84 47 PHE B N 1
ATOM 1655 C CA . PHE B 1 47 ? 1.674 23.547 8.141 1 84 47 PHE B CA 1
ATOM 1656 C C . PHE B 1 47 ? 1.806 22.641 9.367 1 84 47 PHE B C 1
ATOM 1658 O O . PHE B 1 47 ? 2.91 22.422 9.867 1 84 47 PHE B O 1
ATOM 1665 N N . ASN B 1 48 ? 0.703 22.219 9.836 1 87.5 48 ASN B N 1
ATOM 1666 C CA . ASN B 1 48 ? 0.67 21.219 10.906 1 87.5 48 ASN B CA 1
ATOM 1667 C C . ASN B 1 48 ? 0.288 19.844 10.375 1 87.5 48 ASN B C 1
ATOM 1669 O O . ASN B 1 48 ? 0.758 18.828 10.883 1 87.5 48 ASN B O 1
ATOM 1673 N N . THR B 1 49 ? -0.584 19.922 9.383 1 90.88 49 THR B N 1
ATOM 1674 C CA . THR B 1 49 ? -1.118 18.672 8.852 1 90.88 49 THR B CA 1
ATOM 1675 C C . THR B 1 49 ? -1.08 18.672 7.324 1 90.88 49 THR B C 1
ATOM 1677 O O . THR B 1 49 ? -1.409 19.672 6.691 1 90.88 49 THR B O 1
ATOM 1680 N N . VAL B 1 50 ? -0.588 17.516 6.82 1 90.56 50 VAL B N 1
ATOM 1681 C CA . VAL B 1 50 ? -0.61 17.281 5.379 1 90.56 50 VAL B CA 1
ATOM 1682 C C . VAL B 1 50 ? -1.448 16.047 5.07 1 90.56 50 VAL B C 1
ATOM 1684 O O . VAL B 1 50 ? -1.265 15 5.688 1 90.56 50 VAL B O 1
ATOM 1687 N N . ILE B 1 51 ? -2.412 16.203 4.188 1 92.56 51 ILE B N 1
ATOM 1688 C CA . ILE B 1 51 ? -3.225 15.086 3.725 1 92.56 51 ILE B CA 1
ATOM 1689 C C . ILE B 1 51 ? -3.084 14.93 2.213 1 92.56 51 ILE B C 1
ATOM 1691 O O . ILE B 1 51 ? -3.297 15.883 1.463 1 92.56 51 ILE B O 1
ATOM 1695 N N . ILE B 1 52 ? -2.641 13.797 1.826 1 92.12 52 ILE B N 1
ATOM 1696 C CA . ILE B 1 52 ? -2.568 13.453 0.41 1 92.12 52 ILE B CA 1
ATOM 1697 C C . ILE B 1 52 ? -3.701 12.492 0.052 1 92.12 52 ILE B C 1
ATOM 1699 O O . ILE B 1 52 ? -3.9 11.477 0.727 1 92.12 52 ILE B O 1
ATOM 1703 N N . ARG B 1 53 ? -4.422 12.773 -1.019 1 91.62 53 ARG B N 1
ATOM 1704 C CA . ARG B 1 53 ? -5.582 11.969 -1.386 1 91.62 53 ARG B CA 1
ATOM 1705 C C . ARG B 1 53 ? -5.871 12.078 -2.879 1 91.62 53 ARG B C 1
ATOM 1707 O O . ARG B 1 53 ? -5.41 13.008 -3.543 1 91.62 53 ARG B O 1
ATOM 1714 N N . PRO B 1 54 ? -6.598 11.039 -3.414 1 88.94 54 PRO B N 1
ATOM 1715 C CA . PRO B 1 54 ? -7.016 11.164 -4.812 1 88.94 54 PRO B CA 1
ATOM 1716 C C . PRO B 1 54 ? -8 12.312 -5.035 1 88.94 54 PRO B C 1
ATOM 1718 O O . PRO B 1 54 ? -8.75 12.672 -4.121 1 88.94 54 PRO B O 1
ATOM 1721 N N . GLU B 1 55 ? -7.906 12.789 -6.27 1 86.31 55 GLU B N 1
ATOM 1722 C CA . GLU B 1 55 ? -8.93 13.758 -6.641 1 86.31 55 GLU B CA 1
ATOM 1723 C C . GLU B 1 55 ? -10.312 13.117 -6.672 1 86.31 55 GLU B C 1
ATOM 1725 O O . GLU B 1 55 ? -10.445 11.922 -6.969 1 86.31 55 GLU B O 1
ATOM 1730 N N . GLY B 1 56 ? -11.273 13.875 -6.371 1 73.62 56 GLY B N 1
ATOM 1731 C CA . GLY B 1 56 ? -12.633 13.375 -6.262 1 73.62 56 GLY B CA 1
ATOM 1732 C C . GLY B 1 56 ? -13.07 12.578 -7.473 1 73.62 56 GLY B C 1
ATOM 1733 O O . GLY B 1 56 ? -13.734 11.547 -7.34 1 73.62 56 GLY B O 1
ATOM 1734 N N . GLN B 1 57 ? -12.695 12.859 -8.523 1 70.44 57 GLN B N 1
ATOM 1735 C CA . GLN B 1 57 ? -13.125 12.195 -9.75 1 70.44 57 GLN B CA 1
ATOM 1736 C C . GLN B 1 57 ? -12.492 10.812 -9.883 1 70.44 57 GLN B C 1
ATOM 1738 O O . GLN B 1 57 ? -12.961 9.984 -10.656 1 70.44 57 GLN B O 1
ATOM 1743 N N . GLU B 1 58 ? -11.477 10.586 -9.086 1 70.56 58 GLU B N 1
ATOM 1744 C CA . GLU B 1 58 ? -10.797 9.289 -9.141 1 70.56 58 GLU B CA 1
ATOM 1745 C C . GLU B 1 58 ? -11.383 8.32 -8.125 1 70.56 58 GLU B C 1
ATOM 1747 O O . GLU B 1 58 ? -11.188 7.105 -8.234 1 70.56 58 GLU B O 1
ATOM 1752 N N . MET B 1 59 ? -12.023 8.867 -7.203 1 68 59 MET B N 1
ATOM 1753 C CA . MET B 1 59 ? -12.602 8.086 -6.117 1 68 59 MET B CA 1
ATOM 1754 C C . MET B 1 59 ? -14.023 7.664 -6.449 1 68 59 MET B C 1
ATOM 1756 O O . MET B 1 59 ? -14.945 7.883 -5.656 1 68 59 MET B O 1
ATOM 1760 N N . ILE B 1 60 ? -14.125 7.027 -7.496 1 73.31 60 ILE B N 1
ATOM 1761 C CA . ILE B 1 60 ? -15.484 6.762 -7.953 1 73.31 60 ILE B CA 1
ATOM 1762 C C . ILE B 1 60 ? -15.922 5.371 -7.508 1 73.31 60 ILE B C 1
ATOM 1764 O O . ILE B 1 60 ? -17.125 5.094 -7.391 1 73.31 60 ILE B O 1
ATOM 1768 N N . ASP B 1 61 ? -15.055 4.5 -7.316 1 80.19 61 ASP B N 1
ATOM 1769 C CA . ASP B 1 61 ? -15.422 3.158 -6.879 1 80.19 61 ASP B CA 1
ATOM 1770 C C . ASP B 1 61 ? -15.312 3.025 -5.363 1 80.19 61 ASP B C 1
ATOM 1772 O O . ASP B 1 61 ? -14.211 3.031 -4.809 1 80.19 61 ASP B O 1
ATOM 1776 N N . ASP B 1 62 ? -16.375 2.764 -4.773 1 86.94 62 ASP B N 1
ATOM 1777 C CA . ASP B 1 62 ? -16.469 2.74 -3.316 1 86.94 62 ASP B CA 1
ATOM 1778 C C . ASP B 1 62 ? -15.719 1.538 -2.742 1 86.94 62 ASP B C 1
ATOM 1780 O O . ASP B 1 62 ? -15.391 1.514 -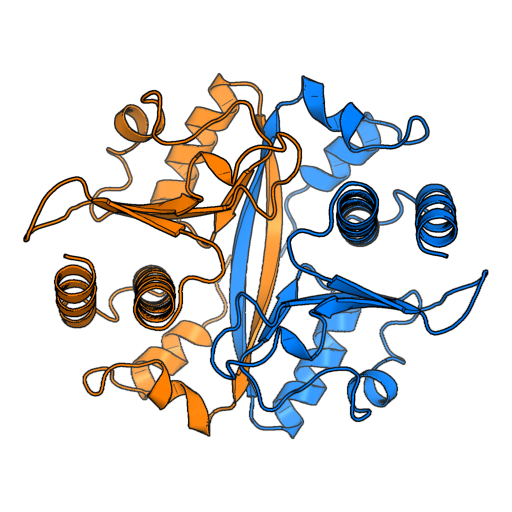1.554 1 86.94 62 ASP B O 1
ATOM 1784 N N . LEU B 1 63 ? -15.484 0.6 -3.574 1 83.31 63 LEU B N 1
ATOM 1785 C CA . LEU B 1 63 ? -14.898 -0.633 -3.057 1 83.31 63 LEU B CA 1
ATOM 1786 C C . LEU B 1 63 ? -13.414 -0.701 -3.375 1 83.31 63 LEU B C 1
ATOM 1788 O O . LEU B 1 63 ? -12.727 -1.643 -2.965 1 83.31 63 LEU B O 1
ATOM 1792 N N . ASP B 1 64 ? -12.898 0.319 -4.012 1 82.5 64 ASP B N 1
ATOM 1793 C CA . ASP B 1 64 ? -11.516 0.294 -4.492 1 82.5 64 ASP B CA 1
ATOM 1794 C C . ASP B 1 64 ? -10.578 0.987 -3.504 1 82.5 64 ASP B C 1
ATOM 1796 O O . ASP B 1 64 ? -10.18 2.133 -3.721 1 82.5 64 ASP B O 1
ATOM 1800 N N . TYR B 1 65 ? -10.148 0.224 -2.537 1 83.56 65 TYR B N 1
ATOM 1801 C CA . TYR B 1 65 ? -9.273 0.802 -1.525 1 83.56 65 TYR B CA 1
ATOM 1802 C C . TYR B 1 65 ? -7.902 1.128 -2.111 1 83.56 65 TYR B C 1
ATOM 1804 O O . TYR B 1 65 ? -7.129 1.88 -1.514 1 83.56 65 TYR B O 1
ATOM 1812 N N . TYR B 1 66 ? -7.598 0.581 -3.307 1 76.75 66 TYR B N 1
ATOM 1813 C CA . TYR B 1 66 ? -6.316 0.879 -3.934 1 76.75 66 TYR B CA 1
ATOM 1814 C C . TYR B 1 66 ? -6.273 2.318 -4.43 1 76.75 66 TYR B C 1
ATOM 1816 O O . TYR B 1 66 ? -5.277 3.018 -4.246 1 76.75 66 TYR B O 1
ATOM 1824 N N . THR B 1 67 ? -7.328 2.648 -4.992 1 81.56 67 THR B N 1
ATOM 1825 C CA . THR B 1 67 ? -7.418 4.004 -5.52 1 81.56 67 THR B CA 1
ATOM 1826 C C . THR B 1 67 ? -7.766 4.992 -4.406 1 81.56 67 THR B C 1
ATOM 1828 O O . THR B 1 67 ? -7.273 6.121 -4.395 1 81.56 67 THR B O 1
ATOM 1831 N N . ASN B 1 68 ? -8.609 4.488 -3.506 1 88.69 68 ASN B N 1
ATOM 1832 C CA . ASN B 1 68 ? -9 5.324 -2.375 1 88.69 68 ASN B CA 1
ATOM 1833 C C . ASN B 1 68 ? -7.93 5.332 -1.286 1 88.69 68 ASN B C 1
ATOM 1835 O O . ASN B 1 68 ? -8.195 4.934 -0.15 1 88.69 68 ASN B O 1
ATOM 1839 N N . THR B 1 69 ? -6.781 5.855 -1.624 1 90.06 69 THR B N 1
ATOM 1840 C CA . THR B 1 69 ? -5.617 5.824 -0.744 1 90.06 69 THR B CA 1
ATOM 1841 C C . THR B 1 69 ? -5.32 7.215 -0.192 1 90.06 69 THR B C 1
ATOM 1843 O O . THR B 1 69 ? -5.266 8.188 -0.945 1 90.06 69 THR B O 1
ATOM 1846 N N . TYR B 1 70 ? -5.059 7.246 1.14 1 92.12 70 TYR B N 1
ATOM 1847 C CA . TYR B 1 70 ? -4.742 8.484 1.834 1 92.12 70 TYR B CA 1
ATOM 1848 C C . TYR B 1 70 ? -3.393 8.391 2.533 1 92.12 70 TYR B C 1
ATOM 1850 O O . TYR B 1 70 ? -2.992 7.316 2.982 1 92.12 70 TYR B O 1
ATOM 1858 N N . GLN B 1 71 ? -2.691 9.453 2.537 1 91.88 71 GLN B N 1
ATOM 1859 C CA . GLN B 1 71 ? -1.535 9.656 3.404 1 91.88 71 GLN B CA 1
ATOM 1860 C C . GLN B 1 71 ? -1.721 10.883 4.289 1 91.88 71 GLN B C 1
ATOM 1862 O O . GLN B 1 71 ? -2.129 11.945 3.814 1 91.88 71 GLN B O 1
ATOM 1867 N N . ILE B 1 72 ? -1.39 10.703 5.594 1 92.44 72 ILE B N 1
ATOM 1868 C CA . ILE B 1 72 ? -1.604 11.789 6.539 1 92.44 72 ILE B CA 1
ATOM 1869 C C . ILE B 1 72 ? -0.384 11.938 7.445 1 92.44 72 ILE B C 1
ATOM 1871 O O . ILE B 1 72 ? 0.129 10.945 7.973 1 92.44 72 ILE B O 1
ATOM 1875 N N . TYR B 1 73 ? 0.102 13.094 7.492 1 89.31 73 TYR B N 1
ATOM 1876 C CA . TYR B 1 73 ? 1.111 13.461 8.477 1 89.31 73 TYR B CA 1
ATOM 1877 C C . TYR B 1 73 ? 0.668 14.672 9.289 1 89.31 73 TYR B C 1
ATOM 1879 O O . TYR B 1 73 ? 0.107 15.625 8.734 1 89.31 73 TYR B O 1
ATOM 1887 N N . SER B 1 74 ? 0.865 14.633 10.562 1 90.12 74 SER B N 1
ATOM 1888 C CA . SER B 1 74 ? 0.527 15.773 11.398 1 90.12 74 SER B CA 1
ATOM 1889 C C . SER B 1 74 ? 1.542 15.953 12.523 1 90.12 74 SER B C 1
ATOM 1891 O O . SER B 1 74 ? 1.989 14.977 13.125 1 90.12 74 SER B O 1
ATOM 1893 N N . LYS B 1 75 ? 1.85 17.141 12.805 1 86.44 75 LYS B N 1
ATOM 1894 C CA . LYS B 1 75 ? 2.676 17.469 13.961 1 86.44 75 LYS B CA 1
ATOM 1895 C C . LYS B 1 75 ? 1.905 17.281 15.266 1 86.44 75 LYS B C 1
ATOM 1897 O O . LYS B 1 75 ? 2.506 17.141 16.328 1 86.44 75 LYS B O 1
ATOM 1902 N N . ASN B 1 76 ? 0.586 17.312 15.188 1 90.56 76 ASN B N 1
ATOM 1903 C CA . ASN B 1 76 ? -0.291 17.125 16.344 1 90.56 76 ASN B CA 1
ATOM 1904 C C . ASN B 1 76 ? -1.381 16.094 16.047 1 90.56 76 ASN B C 1
ATOM 1906 O O . ASN B 1 76 ? -2.568 16.422 16.047 1 90.56 76 ASN B O 1
ATOM 1910 N N . PRO B 1 77 ? -1.009 14.875 15.977 1 91 77 PRO B N 1
ATOM 1911 C CA . PRO B 1 77 ? -1.942 13.836 15.531 1 91 77 PRO B CA 1
ATOM 1912 C C . PRO B 1 77 ? -3.152 13.695 16.453 1 91 77 PRO B C 1
ATOM 1914 O O . PRO B 1 77 ? -4.258 13.398 15.984 1 91 77 PRO B O 1
ATOM 1917 N N . LYS B 1 78 ? -3.066 13.969 17.672 1 90.38 78 LYS B N 1
ATOM 1918 C CA . LYS B 1 78 ? -4.148 13.781 18.625 1 90.38 78 LYS B CA 1
ATOM 1919 C C . LYS B 1 78 ? -5.273 14.781 18.391 1 90.38 78 LYS B C 1
ATOM 1921 O O . LYS B 1 78 ? -6.402 14.578 18.844 1 90.38 78 LYS B O 1
ATOM 1926 N N . GLU B 1 79 ? -4.945 15.812 17.656 1 90.81 79 GLU B N 1
ATOM 1927 C CA . GLU B 1 79 ? -5.93 16.859 17.453 1 90.81 79 GLU B CA 1
ATOM 1928 C C . GLU B 1 79 ? -6.66 16.672 16.125 1 90.81 79 GLU B C 1
ATOM 1930 O O . GLU B 1 79 ? -7.469 17.516 15.727 1 90.81 79 GLU B O 1
ATOM 1935 N N . LEU B 1 80 ? -6.445 15.578 15.516 1 92.12 80 LEU B N 1
ATOM 1936 C CA . LEU B 1 80 ? -6.926 15.453 14.141 1 92.12 80 LEU B CA 1
ATOM 1937 C C . LEU B 1 80 ? -8.266 14.727 14.102 1 92.12 80 LEU B C 1
ATOM 1939 O O . LEU B 1 80 ? -8.867 14.57 13.039 1 92.12 80 LEU B O 1
ATOM 1943 N N . GLN B 1 81 ? -8.797 14.367 15.188 1 91.81 81 GLN B N 1
ATOM 1944 C CA . GLN B 1 81 ? -10.055 13.633 15.188 1 91.81 81 GLN B CA 1
ATOM 1945 C C . GLN B 1 81 ? -11.164 14.445 14.531 1 91.81 81 GLN B C 1
ATOM 1947 O O . GLN B 1 81 ? -11.852 13.953 13.633 1 91.81 81 GLN B O 1
ATOM 1952 N N . GLU B 1 82 ? -11.242 15.695 14.953 1 89.88 82 GLU B N 1
ATOM 1953 C CA . GLU B 1 82 ? -12.312 16.547 14.43 1 89.88 82 GLU B CA 1
ATOM 1954 C C . GLU B 1 82 ? -12.102 16.844 12.945 1 89.88 82 GLU B C 1
ATOM 1956 O O . GLU B 1 82 ? -13.062 16.875 12.172 1 89.88 82 GLU B O 1
ATOM 1961 N N . VAL B 1 83 ? -10.844 17.062 12.586 1 91.62 83 VAL B N 1
ATOM 1962 C CA . VAL B 1 83 ? -10.523 17.406 11.211 1 91.62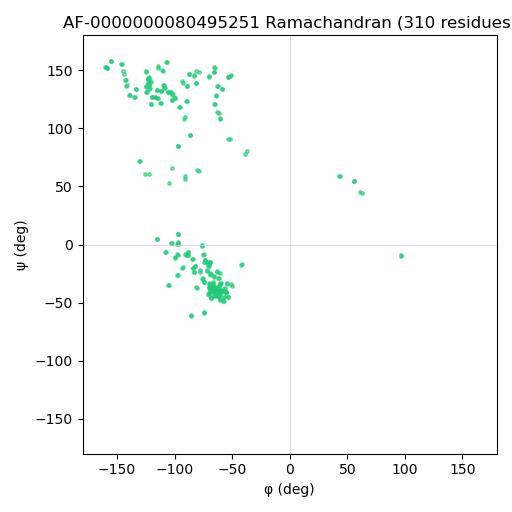 83 VAL B CA 1
ATOM 1963 C C . VAL B 1 83 ? -10.836 16.234 10.281 1 91.62 83 VAL B C 1
ATOM 1965 O O . VAL B 1 83 ? -11.461 16.422 9.234 1 91.62 83 VAL B O 1
ATOM 1968 N N . LEU B 1 84 ? -10.477 15 10.648 1 92.81 84 LEU B N 1
ATOM 1969 C CA . LEU B 1 84 ? -10.648 13.82 9.812 1 92.81 84 LEU B CA 1
ATOM 1970 C C . LEU B 1 84 ? -12.109 13.398 9.75 1 92.81 84 LEU B C 1
ATOM 1972 O O . LEU B 1 84 ? -12.5 12.625 8.875 1 92.81 84 LEU B O 1
ATOM 1976 N N . ASP B 1 85 ? -12.891 14.016 10.695 1 88.94 85 ASP B N 1
ATOM 1977 C CA . ASP B 1 85 ? -14.32 13.719 10.719 1 88.94 85 ASP B CA 1
ATOM 1978 C C . ASP B 1 85 ? -15.094 14.703 9.836 1 88.94 85 ASP B C 1
ATOM 1980 O O . ASP B 1 85 ? -16.281 14.508 9.586 1 88.94 85 ASP B O 1
ATOM 1984 N N . LEU B 1 86 ? -14.43 15.711 9.359 1 88.69 86 LEU B N 1
ATOM 1985 C CA . LEU B 1 86 ? -15.094 16.703 8.523 1 88.69 86 LEU B CA 1
ATOM 1986 C C . LEU B 1 86 ? -15.453 16.109 7.16 1 88.69 86 LEU B C 1
ATOM 1988 O O . LEU B 1 86 ? -14.695 15.32 6.602 1 88.69 86 LEU B O 1
ATOM 1992 N N . PRO B 1 87 ? -16.578 16.531 6.609 1 88 87 PRO B N 1
ATOM 1993 C CA . PRO B 1 87 ? -16.938 16.094 5.262 1 88 87 PRO B CA 1
ATOM 1994 C C . PRO B 1 87 ? -15.945 16.562 4.203 1 88 87 PRO B C 1
ATOM 1996 O O . PRO B 1 87 ? -15.438 17.688 4.281 1 88 87 PRO B O 1
ATOM 1999 N N . GLY B 1 88 ? -15.617 15.797 3.396 1 88.69 88 GLY B N 1
ATOM 2000 C CA . GLY B 1 88 ? -14.789 16.188 2.268 1 88.69 88 GLY B CA 1
ATOM 2001 C C . GLY B 1 88 ? -13.312 15.906 2.49 1 88.69 88 GLY B C 1
ATOM 2002 O O . GLY B 1 88 ? -12.5 16.109 1.59 1 88.69 88 GLY B O 1
ATOM 2003 N N . ILE B 1 89 ? -12.984 15.555 3.709 1 92.5 89 ILE B N 1
ATOM 2004 C CA . ILE B 1 89 ? -11.586 15.242 3.99 1 92.5 89 ILE B CA 1
ATOM 2005 C C . ILE B 1 89 ? -11.305 13.781 3.658 1 92.5 89 ILE B C 1
ATOM 2007 O O . ILE B 1 89 ? -10.516 13.477 2.766 1 92.5 89 ILE B O 1
ATOM 2011 N N . ILE B 1 90 ? -11.953 12.906 4.289 1 93.06 90 ILE B N 1
ATOM 2012 C CA . ILE B 1 90 ? -11.922 11.477 3.996 1 93.06 90 ILE B CA 1
ATOM 2013 C C . ILE B 1 90 ? -13.344 10.969 3.758 1 93.06 90 ILE B C 1
ATOM 2015 O O . ILE B 1 90 ? -14.273 11.328 4.488 1 93.06 90 ILE B O 1
ATOM 2019 N N . ASN B 1 91 ? -13.57 10.273 2.75 1 93.5 91 ASN B N 1
ATOM 2020 C CA . ASN B 1 91 ? -14.859 9.625 2.533 1 93.5 91 ASN B CA 1
ATOM 2021 C C . ASN B 1 91 ? -14.922 8.258 3.219 1 93.5 91 ASN B C 1
ATOM 2023 O O . ASN B 1 91 ? -14.625 7.238 2.605 1 93.5 91 ASN B O 1
ATOM 2027 N N . TRP B 1 92 ? -15.43 8.258 4.379 1 93.25 92 TRP B N 1
ATOM 2028 C CA . TRP B 1 92 ? -15.438 7.082 5.238 1 93.25 92 TRP B CA 1
ATOM 2029 C C . TRP B 1 92 ? -16.5 6.082 4.781 1 93.25 92 TRP B C 1
ATOM 2031 O O . TRP B 1 92 ? -16.578 4.973 5.312 1 93.25 92 TRP B O 1
ATOM 2041 N N . LYS B 1 93 ? -17.219 6.414 3.768 1 91.25 93 LYS B N 1
ATOM 2042 C CA . LYS B 1 93 ? -18.25 5.516 3.258 1 91.25 93 LYS B CA 1
ATOM 2043 C C . LYS B 1 93 ? -17.672 4.547 2.229 1 91.25 93 LYS B C 1
ATOM 2045 O O . LYS B 1 93 ? -18.344 3.596 1.819 1 91.25 93 LYS B O 1
ATOM 2050 N N . GLN B 1 94 ? -16.453 4.758 1.894 1 92.19 94 GLN B N 1
ATOM 2051 C CA . GLN B 1 94 ? -15.773 3.924 0.91 1 92.19 94 GLN B CA 1
ATOM 2052 C C . GLN B 1 94 ? -14.75 3.008 1.578 1 92.19 94 GLN B C 1
ATOM 2054 O O . GLN B 1 94 ? -14.359 3.238 2.725 1 92.19 94 GLN B O 1
ATOM 2059 N N . HIS B 1 95 ? -14.484 1.928 0.832 1 89.19 95 HIS B N 1
ATOM 2060 C CA . HIS B 1 95 ? -13.242 1.251 1.188 1 89.19 95 HIS B CA 1
ATOM 2061 C C . HIS B 1 95 ? -12.031 2.146 0.933 1 89.19 95 HIS B C 1
ATOM 2063 O O . HIS B 1 95 ? -11.906 2.74 -0.14 1 89.19 95 HIS B O 1
ATOM 2069 N N . LEU B 1 96 ? -11.219 2.256 1.984 1 91.69 96 LEU B N 1
ATOM 2070 C CA . LEU B 1 96 ? -10.078 3.148 1.81 1 91.69 96 LEU B CA 1
ATOM 2071 C C . LEU B 1 96 ? -8.859 2.629 2.568 1 91.69 96 LEU B C 1
ATOM 2073 O O . LEU B 1 96 ? -8.992 1.804 3.475 1 91.69 96 LEU B O 1
ATOM 2077 N N . GLN B 1 97 ? -7.738 3.062 2.049 1 90.62 97 GLN B N 1
ATOM 2078 C CA . GLN B 1 97 ? -6.527 2.719 2.783 1 90.62 97 GLN B CA 1
ATOM 2079 C C . GLN B 1 97 ? -5.766 3.973 3.207 1 90.62 97 GLN B C 1
ATOM 2081 O O . GLN B 1 97 ? -5.754 4.973 2.486 1 90.62 97 GLN B O 1
ATOM 2086 N N . ILE B 1 98 ? -5.254 3.932 4.379 1 91.81 98 ILE B N 1
ATOM 2087 C CA . ILE B 1 98 ? -4.363 4.973 4.879 1 91.81 98 ILE B CA 1
ATOM 2088 C C . ILE B 1 98 ? -2.953 4.41 5.043 1 91.81 98 ILE B C 1
ATOM 2090 O O . ILE B 1 98 ? -2.746 3.443 5.777 1 91.81 98 ILE B O 1
ATOM 2094 N N . GLN B 1 99 ? -2.074 5.035 4.363 1 87.12 99 GLN B N 1
ATOM 2095 C CA . GLN B 1 99 ? -0.713 4.512 4.316 1 87.12 99 GLN B CA 1
ATOM 2096 C C . GLN B 1 99 ? 0.132 5.074 5.453 1 87.12 99 GLN B C 1
ATOM 2098 O O . GLN B 1 99 ? 0.114 6.281 5.707 1 87.12 99 GLN B O 1
ATOM 2103 N N . ALA B 1 100 ? 0.954 4.152 6.137 1 71.56 100 ALA B N 1
ATOM 2104 C CA . ALA B 1 100 ? 2.062 4.441 7.039 1 71.56 100 ALA B CA 1
ATOM 2105 C C . ALA B 1 100 ? 1.711 5.578 7.996 1 71.56 100 ALA B C 1
ATOM 2107 O O . ALA B 1 100 ? 2.48 6.531 8.148 1 71.56 100 ALA B O 1
ATOM 2108 N N . SER B 1 101 ? 0.705 5.414 8.758 1 74.56 101 SER B N 1
ATOM 2109 C CA . SER B 1 101 ? 0.324 6.48 9.68 1 74.56 101 SER B CA 1
ATOM 2110 C C . SER B 1 101 ? 1.15 6.426 10.961 1 74.56 101 SER B C 1
ATOM 2112 O O . SER B 1 101 ? 1.695 5.375 11.312 1 74.56 101 SER B O 1
ATOM 2114 N N . GLN B 1 102 ? 1.447 7.637 11.523 1 84 102 GLN B N 1
ATOM 2115 C CA . GLN B 1 102 ? 2.039 7.727 12.852 1 84 102 GLN B CA 1
ATOM 2116 C C . GLN B 1 102 ? 1.214 6.957 13.875 1 84 102 GLN B C 1
ATOM 2118 O O . GLN B 1 102 ? -0.016 6.938 13.805 1 84 102 GLN B O 1
ATOM 2123 N N . SER B 1 103 ? 1.929 6.336 14.852 1 83.31 103 SER B N 1
ATOM 2124 C CA . SER B 1 103 ? 1.245 5.523 15.852 1 83.31 103 SER B CA 1
ATOM 2125 C C . SER B 1 103 ? 0.157 6.32 16.562 1 83.31 103 SER B C 1
ATOM 2127 O O . SER B 1 103 ? -0.933 5.805 16.812 1 83.31 103 SER B O 1
ATOM 2129 N N . SER B 1 104 ? 0.495 7.555 16.844 1 87.06 104 SER B N 1
ATOM 2130 C CA . SER B 1 104 ? -0.478 8.398 17.531 1 87.06 104 SER B CA 1
ATOM 2131 C C . SER B 1 104 ? -1.684 8.688 16.656 1 87.06 104 SER B C 1
ATOM 2133 O O . SER B 1 104 ? -2.811 8.797 17.141 1 87.06 104 SER B O 1
ATOM 2135 N N . LEU B 1 105 ? -1.453 8.773 15.422 1 89.12 105 LEU B N 1
ATOM 2136 C CA . LEU B 1 105 ? -2.543 9.016 14.484 1 89.12 105 LEU B CA 1
ATOM 2137 C C . LEU B 1 105 ? -3.387 7.758 14.297 1 89.12 105 LEU B C 1
ATOM 2139 O O . LEU B 1 105 ? -4.605 7.84 14.148 1 89.12 105 LEU B O 1
ATOM 2143 N N . ASN B 1 106 ? -2.746 6.668 14.391 1 88.38 106 ASN B N 1
ATOM 2144 C CA . ASN B 1 106 ? -3.469 5.406 14.273 1 88.38 106 ASN B CA 1
ATOM 2145 C C . ASN B 1 106 ? -4.566 5.285 15.328 1 88.38 106 ASN B C 1
ATOM 2147 O O . ASN B 1 106 ? -5.668 4.824 15.031 1 88.38 106 ASN B O 1
ATOM 2151 N N . GLU B 1 107 ? -4.266 5.699 16.484 1 90.94 107 GLU B N 1
ATOM 2152 C CA . GLU B 1 107 ? -5.238 5.648 17.562 1 90.94 107 GLU B CA 1
ATOM 2153 C C . GLU B 1 107 ? -6.441 6.539 17.281 1 90.94 107 GLU B C 1
ATOM 2155 O O . GLU B 1 107 ? -7.582 6.152 17.531 1 90.94 107 GLU B O 1
ATOM 2160 N N . VAL B 1 108 ? -6.117 7.668 16.797 1 92.69 108 VAL B N 1
ATOM 2161 C CA . VAL B 1 108 ? -7.168 8.617 16.453 1 92.69 108 VAL B CA 1
ATOM 2162 C C . VAL B 1 108 ? -8.062 8.031 15.359 1 92.69 108 VAL B C 1
ATOM 2164 O O . VAL B 1 108 ? -9.289 8.07 15.469 1 92.69 108 VAL B O 1
ATOM 2167 N N . ILE B 1 109 ? -7.496 7.445 14.375 1 93.12 109 ILE B N 1
ATOM 2168 C CA . ILE B 1 109 ? -8.227 6.914 13.234 1 93.12 109 ILE B CA 1
ATOM 2169 C C . ILE B 1 109 ? -9.047 5.699 13.656 1 93.12 109 ILE B C 1
ATOM 2171 O O . ILE B 1 109 ? -10.18 5.516 13.211 1 93.12 109 ILE B O 1
ATOM 2175 N N . LYS B 1 110 ? -8.492 4.938 14.508 1 90.19 110 LYS B N 1
ATOM 2176 C CA . LYS B 1 110 ? -9.211 3.77 15.008 1 90.19 110 LYS B CA 1
ATOM 2177 C C . LYS B 1 110 ? -10.453 4.184 15.781 1 90.19 110 LYS B C 1
ATOM 2179 O O . LYS B 1 110 ? -11.492 3.512 15.711 1 90.19 110 LYS B O 1
ATOM 2184 N N . ASN B 1 111 ? -10.352 5.23 16.484 1 92.5 111 ASN B N 1
ATOM 2185 C CA . ASN B 1 111 ? -11.516 5.746 17.203 1 92.5 111 ASN B CA 1
ATOM 2186 C C . ASN B 1 111 ? -12.617 6.18 16.234 1 92.5 111 ASN B C 1
ATOM 2188 O O . ASN B 1 111 ? -13.797 5.91 16.469 1 92.5 111 ASN B O 1
ATOM 2192 N N . ILE B 1 112 ? -12.211 6.812 15.188 1 93.62 112 ILE B N 1
ATOM 2193 C CA . ILE B 1 112 ? -13.164 7.227 14.172 1 93.62 112 ILE B CA 1
ATOM 2194 C C . ILE B 1 112 ? -13.805 5.996 13.523 1 93.62 112 ILE B C 1
ATOM 2196 O O . ILE B 1 112 ? -15.016 5.949 13.336 1 93.62 112 ILE B O 1
ATOM 2200 N N . ALA B 1 113 ? -12.969 5.047 13.25 1 92.38 113 ALA B N 1
ATOM 2201 C CA . ALA B 1 113 ? -13.453 3.814 12.625 1 92.38 113 ALA B CA 1
ATOM 2202 C C . ALA B 1 113 ? -14.453 3.098 13.531 1 92.38 113 ALA B C 1
ATOM 2204 O O . ALA B 1 113 ? -15.477 2.607 13.062 1 92.38 113 ALA B O 1
ATOM 2205 N N . ALA B 1 114 ? -14.133 3.033 14.805 1 91.38 114 ALA B N 1
ATOM 2206 C CA . ALA B 1 114 ? -15.008 2.383 15.773 1 91.38 114 ALA B CA 1
ATOM 2207 C C . ALA B 1 114 ? -16.375 3.076 15.828 1 91.38 114 ALA B C 1
ATOM 2209 O O . ALA B 1 114 ? -17.406 2.414 15.883 1 91.38 114 ALA B O 1
ATOM 2210 N N . SER B 1 115 ? -16.344 4.336 15.781 1 93.31 115 SER B N 1
ATOM 2211 C CA . SER B 1 115 ? -17.578 5.105 15.883 1 93.31 115 SER B CA 1
ATOM 2212 C C . SER B 1 115 ? -18.422 4.98 14.609 1 93.31 115 SER B C 1
ATOM 2214 O O . SER B 1 115 ? -19.625 5.25 14.625 1 93.31 115 SER B O 1
ATOM 2216 N N . ARG B 1 116 ? -17.859 4.5 13.516 1 92.81 116 ARG B N 1
ATOM 2217 C CA . ARG B 1 116 ? -18.547 4.438 12.227 1 92.81 116 ARG B CA 1
ATOM 2218 C C . ARG B 1 116 ? -18.75 2.99 11.789 1 92.81 116 ARG B C 1
ATOM 2220 O O . ARG B 1 116 ? -19.156 2.73 10.656 1 92.81 116 ARG B O 1
ATOM 2227 N N . SER B 1 117 ? -18.406 2.035 12.594 1 91.81 117 SER B N 1
ATOM 2228 C CA . SER B 1 117 ? -18.562 0.612 12.32 1 91.81 117 SER B CA 1
ATOM 2229 C C . SER B 1 117 ? -17.766 0.187 11.094 1 91.81 117 SER B C 1
ATOM 2231 O O . SER B 1 117 ? -18.297 -0.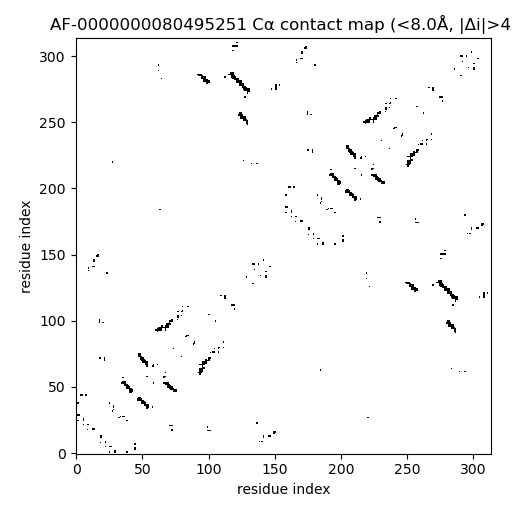477 10.203 1 91.81 117 SER B O 1
ATOM 2233 N N . LEU B 1 118 ? -16.562 0.677 11.086 1 92.25 118 LEU B N 1
ATOM 2234 C CA . LEU B 1 118 ? -15.656 0.253 10.023 1 92.25 118 LEU B CA 1
ATOM 2235 C C . LEU B 1 118 ? -14.82 -0.94 10.477 1 92.25 118 LEU B C 1
ATOM 2237 O O . LEU B 1 118 ? -14.391 -1.004 11.625 1 92.25 118 LEU B O 1
ATOM 2241 N N . LEU B 1 119 ? -14.648 -1.811 9.594 1 87.94 119 LEU B N 1
ATOM 2242 C CA . LEU B 1 119 ? -13.664 -2.865 9.789 1 87.94 119 LEU B CA 1
ATOM 2243 C C . LEU B 1 119 ? -12.266 -2.371 9.438 1 87.94 119 LEU B C 1
ATOM 2245 O O . LEU B 1 119 ? -12.078 -1.667 8.445 1 87.94 119 LEU B O 1
ATOM 2249 N N . VAL B 1 120 ? -11.344 -2.775 10.273 1 87.62 120 VAL B N 1
ATOM 2250 C CA . VAL B 1 120 ? -9.961 -2.346 10.062 1 87.62 120 VAL B CA 1
ATOM 2251 C C . VAL B 1 120 ? -9.078 -3.561 9.797 1 87.62 120 VAL B C 1
ATOM 2253 O O . VAL B 1 120 ? -9.109 -4.535 10.555 1 87.62 120 VAL B O 1
ATOM 2256 N N . SER B 1 121 ? -8.375 -3.449 8.695 1 83.5 121 SER B N 1
ATOM 2257 C CA . SER B 1 121 ? -7.406 -4.484 8.352 1 83.5 121 SER B CA 1
ATOM 2258 C C . SER B 1 121 ? -6.008 -3.9 8.188 1 83.5 121 SER B C 1
ATOM 2260 O O . SER B 1 121 ? -5.848 -2.826 7.602 1 83.5 121 SER B O 1
ATOM 2262 N N . ARG B 1 122 ? -5.094 -4.648 8.727 1 81.62 122 ARG B N 1
ATOM 2263 C CA . ARG B 1 122 ? -3.701 -4.238 8.594 1 81.62 122 ARG B CA 1
ATOM 2264 C C . ARG B 1 122 ? -3.006 -5.012 7.48 1 81.62 122 ARG B C 1
ATOM 2266 O O . ARG B 1 122 ? -3.139 -6.234 7.395 1 81.62 122 ARG B O 1
ATOM 2273 N N . SER B 1 123 ? -2.438 -4.195 6.594 1 79.06 123 SER B N 1
ATOM 2274 C CA . SER B 1 123 ? -1.656 -4.824 5.531 1 79.06 123 SER B CA 1
ATOM 2275 C C . SER B 1 123 ? -0.225 -4.297 5.516 1 79.06 123 SER B C 1
ATOM 2277 O O . SER B 1 123 ? 0.021 -3.143 5.871 1 79.06 123 SER B O 1
ATOM 2279 N N . GLU B 1 124 ? 0.653 -5.172 5.246 1 80.81 124 GLU B N 1
ATOM 2280 C CA . GLU B 1 124 ? 2.064 -4.797 5.195 1 80.81 124 GLU B CA 1
ATOM 2281 C C . GLU B 1 124 ? 2.59 -4.828 3.762 1 80.81 124 GLU B C 1
ATOM 2283 O O . GLU B 1 124 ? 2.197 -5.688 2.969 1 80.81 124 GLU B O 1
ATOM 2288 N N . GLN B 1 125 ? 3.346 -3.82 3.447 1 84.5 125 GLN B N 1
ATOM 2289 C CA . GLN B 1 125 ? 4.051 -3.803 2.172 1 84.5 125 GLN B CA 1
ATOM 2290 C C . GLN B 1 125 ? 5.555 -3.652 2.377 1 84.5 125 GLN B C 1
ATOM 2292 O O . GLN B 1 125 ? 5.996 -2.955 3.295 1 84.5 125 GLN B O 1
ATOM 2297 N N . LEU B 1 126 ? 6.293 -4.363 1.633 1 88.44 126 LEU B N 1
ATOM 2298 C CA . LEU B 1 126 ? 7.746 -4.207 1.615 1 88.44 126 LEU B CA 1
ATOM 2299 C C . LEU B 1 126 ? 8.195 -3.418 0.39 1 88.44 126 LEU B C 1
ATOM 2301 O O . LEU B 1 126 ? 7.719 -3.666 -0.721 1 88.44 126 LEU B O 1
ATOM 2305 N N . ILE B 1 127 ? 8.977 -2.432 0.66 1 88.38 127 ILE B N 1
ATOM 2306 C CA . ILE B 1 127 ? 9.516 -1.598 -0.406 1 88.38 127 ILE B CA 1
ATOM 2307 C C . ILE B 1 127 ? 10.992 -1.935 -0.625 1 88.38 127 ILE B C 1
ATOM 2309 O O . ILE B 1 127 ? 11.758 -2.045 0.333 1 88.38 127 ILE B O 1
ATOM 2313 N N . TYR B 1 128 ? 11.305 -2.129 -1.816 1 90.5 128 TYR B N 1
ATOM 2314 C CA . TYR B 1 128 ? 12.672 -2.475 -2.207 1 90.5 128 TYR B CA 1
ATOM 2315 C C . TYR B 1 128 ? 13.289 -1.38 -3.068 1 90.5 128 TYR B C 1
ATOM 2317 O O . TYR B 1 128 ? 12.648 -0.875 -3.992 1 90.5 128 TYR B O 1
ATOM 2325 N N . MET B 1 129 ? 14.523 -1.027 -2.697 1 89.69 129 MET B N 1
ATOM 2326 C CA . MET B 1 129 ? 15.219 0.048 -3.4 1 89.69 129 MET B CA 1
ATOM 2327 C C . MET B 1 129 ? 16.688 -0.301 -3.619 1 89.69 129 MET B C 1
ATOM 2329 O O . MET B 1 129 ? 17.406 -0.62 -2.666 1 89.69 129 MET B O 1
ATOM 2333 N N . PRO B 1 130 ? 17.094 -0.164 -4.867 1 90.75 130 PRO B N 1
ATOM 2334 C CA . PRO B 1 130 ? 18.547 -0.308 -5.039 1 90.75 130 PRO B CA 1
ATOM 2335 C C . PRO B 1 130 ? 19.328 0.71 -4.223 1 90.75 130 PRO B C 1
ATOM 2337 O O . PRO B 1 130 ? 19.031 1.904 -4.25 1 90.75 130 PRO B O 1
ATOM 2340 N N . LEU B 1 131 ? 20.359 0.269 -3.537 1 83.88 131 LEU B N 1
ATOM 2341 C CA . LEU B 1 131 ? 21.125 1.09 -2.611 1 83.88 131 LEU B CA 1
ATOM 2342 C C . LEU B 1 131 ? 21.672 2.324 -3.312 1 83.88 131 LEU B C 1
ATOM 2344 O O . LEU B 1 131 ? 21.656 3.422 -2.75 1 83.88 131 LEU B O 1
ATOM 2348 N N . GLY B 1 132 ? 22.078 2.219 -4.477 1 83.31 132 GLY B N 1
ATOM 2349 C CA . GLY B 1 132 ? 22.703 3.324 -5.188 1 83.31 132 GLY B CA 1
ATOM 2350 C C . GLY B 1 132 ? 21.703 4.379 -5.637 1 83.31 132 GLY B C 1
ATOM 2351 O O . GLY B 1 132 ? 22.094 5.484 -6.012 1 83.31 132 GLY B O 1
ATOM 2352 N N . THR B 1 133 ? 20.406 4.113 -5.5 1 84.5 133 THR B N 1
ATOM 2353 C CA . THR B 1 133 ? 19.391 5.031 -6.016 1 84.5 133 THR B CA 1
ATOM 2354 C C . THR B 1 133 ? 18.688 5.75 -4.871 1 84.5 133 THR B C 1
ATOM 2356 O O . THR B 1 133 ? 17.891 6.66 -5.105 1 84.5 133 THR B O 1
ATOM 2359 N N . VAL B 1 134 ? 18.938 5.414 -3.662 1 77.06 134 VAL B N 1
ATOM 2360 C CA . VAL B 1 134 ? 18.266 5.996 -2.5 1 77.06 134 VAL B CA 1
ATOM 2361 C C . VAL B 1 134 ? 18.547 7.5 -2.451 1 77.06 134 VAL B C 1
ATOM 2363 O O . VAL B 1 134 ? 17.656 8.281 -2.1 1 77.06 134 VAL B O 1
ATOM 2366 N N . LYS B 1 135 ? 19.688 7.84 -2.855 1 74.12 135 LYS B N 1
ATOM 2367 C CA . LYS B 1 135 ? 20.094 9.242 -2.83 1 74.12 135 LYS B CA 1
ATOM 2368 C C . LYS B 1 135 ? 19.25 10.07 -3.803 1 74.12 135 LYS B C 1
ATOM 2370 O O . LYS B 1 135 ? 19.047 11.266 -3.59 1 74.12 135 LYS B O 1
ATOM 2375 N N . LYS B 1 136 ? 18.797 9.391 -4.82 1 76 136 LYS B N 1
ATOM 2376 C CA . LYS B 1 136 ? 18.016 10.102 -5.832 1 76 136 LYS B CA 1
ATOM 2377 C C . LYS B 1 136 ? 16.672 10.539 -5.273 1 76 136 LYS B C 1
ATOM 2379 O O . LYS B 1 136 ? 16.047 11.453 -5.812 1 76 136 LYS B O 1
ATOM 2384 N N . LEU B 1 137 ? 16.203 9.773 -4.223 1 68.94 137 LEU B N 1
ATOM 2385 C CA . LEU B 1 137 ? 14.914 10.102 -3.625 1 68.94 137 LEU B CA 1
ATOM 2386 C C . LEU B 1 137 ? 15.07 11.195 -2.57 1 68.94 137 LEU B C 1
ATOM 2388 O O . LEU B 1 137 ? 14.086 11.82 -2.174 1 68.94 137 LEU B O 1
ATOM 2392 N N . LEU B 1 138 ? 16.297 11.266 -2.154 1 68 138 LEU B N 1
ATOM 2393 C CA . LEU B 1 138 ? 16.531 12.156 -1.021 1 68 138 LEU B CA 1
ATOM 2394 C C . LEU B 1 138 ? 17.141 13.469 -1.48 1 68 138 LEU B C 1
ATOM 2396 O O . LEU B 1 138 ? 18.016 13.484 -2.348 1 68 138 LEU B O 1
ATOM 2400 N N . PRO B 1 139 ? 16.484 14.531 -1.122 1 62.16 139 PRO B N 1
ATOM 2401 C CA . PRO B 1 139 ? 17.203 15.781 -1.375 1 62.16 139 PRO B CA 1
ATOM 2402 C C . PRO B 1 139 ? 18.609 15.773 -0.796 1 62.16 139 PRO B C 1
ATOM 2404 O O . PRO B 1 139 ? 18.906 14.992 0.114 1 62.16 139 PRO B O 1
ATOM 2407 N N . SER B 1 140 ? 19.469 16.422 -1.521 1 58.78 140 SER B N 1
ATOM 2408 C CA . SER B 1 140 ? 20.875 16.531 -1.18 1 58.78 140 SER B CA 1
ATOM 2409 C C . SER B 1 140 ? 21.078 16.781 0.312 1 58.78 140 SER B C 1
ATOM 2411 O O . SER B 1 140 ? 22.094 16.391 0.884 1 58.78 140 SER B O 1
ATOM 2413 N N . LEU B 1 141 ? 20.047 17.172 0.926 1 56.94 141 LEU B N 1
ATOM 2414 C CA . LEU B 1 141 ? 20.219 17.578 2.318 1 56.94 141 LEU B CA 1
ATOM 2415 C C . LEU B 1 141 ? 20.062 16.375 3.254 1 56.94 141 LEU B C 1
ATOM 2417 O O . LEU B 1 141 ? 20.422 16.453 4.43 1 56.94 141 LEU B O 1
ATOM 2421 N N . PHE B 1 142 ? 19.625 15.32 2.607 1 62.19 142 PHE B N 1
ATOM 2422 C CA . PHE B 1 142 ? 19.344 14.211 3.518 1 62.19 142 PHE B CA 1
ATOM 2423 C C . PHE B 1 142 ? 20.578 13.344 3.703 1 62.19 142 PHE B C 1
ATOM 2425 O O . PHE B 1 142 ? 21.297 13.062 2.742 1 62.19 142 PHE B O 1
ATOM 2432 N N . ASP B 1 143 ? 20.922 13.242 5.023 1 70.69 143 ASP B N 1
ATOM 2433 C CA . ASP B 1 143 ? 21.969 12.289 5.367 1 70.69 143 ASP B CA 1
ATOM 2434 C C . ASP B 1 143 ? 21.562 10.867 4.988 1 70.69 143 ASP B C 1
ATOM 2436 O O . ASP B 1 143 ? 20.625 10.312 5.562 1 70.69 143 ASP B O 1
ATOM 2440 N N . GLU B 1 144 ? 22.219 10.352 4.09 1 70.62 144 GLU B N 1
ATOM 2441 C CA . GLU B 1 144 ? 21.906 9.023 3.57 1 70.62 144 GLU B CA 1
ATOM 2442 C C . GLU B 1 144 ? 21.891 7.98 4.688 1 70.62 144 GLU B C 1
ATOM 2444 O O . GLU B 1 144 ? 21.031 7.105 4.723 1 70.62 144 GLU B O 1
ATOM 2449 N N . LYS B 1 145 ? 22.875 8.141 5.551 1 74.56 145 LYS B N 1
ATOM 2450 C CA . LYS B 1 145 ? 23.016 7.164 6.625 1 74.56 145 LYS B CA 1
ATOM 2451 C C . LYS B 1 145 ? 21.797 7.195 7.547 1 74.56 145 LYS B C 1
ATOM 2453 O O . LYS B 1 145 ? 21.297 6.148 7.969 1 74.56 145 LYS B O 1
ATOM 2458 N N . LYS B 1 146 ? 21.375 8.336 7.766 1 71.81 146 LYS B N 1
ATOM 2459 C CA . LYS B 1 146 ? 20.219 8.484 8.641 1 71.81 146 LYS B CA 1
ATOM 2460 C C . LYS B 1 146 ? 18.953 7.938 7.977 1 71.81 146 LYS B C 1
ATOM 2462 O O . LYS B 1 146 ? 18.141 7.258 8.625 1 71.81 146 LYS B O 1
ATOM 2467 N N . VAL B 1 147 ? 18.891 8.188 6.77 1 72.25 147 VAL B N 1
ATOM 2468 C CA . VAL B 1 147 ? 17.719 7.75 6.035 1 72.25 147 VAL B CA 1
ATOM 2469 C C . VAL B 1 147 ? 17.688 6.227 5.949 1 72.25 147 VAL B C 1
ATOM 2471 O O . VAL B 1 147 ? 16.656 5.598 6.176 1 72.25 147 VAL B O 1
ATOM 2474 N N . VAL B 1 148 ? 18.828 5.672 5.762 1 73 148 VAL B N 1
ATOM 2475 C CA . VAL B 1 148 ? 18.938 4.223 5.645 1 73 148 VAL B CA 1
ATOM 2476 C C . VAL B 1 148 ? 18.594 3.57 6.98 1 73 148 VAL B C 1
ATOM 2478 O O . VAL B 1 148 ? 17.922 2.537 7.02 1 73 148 VAL B O 1
ATOM 2481 N N . SER B 1 149 ? 18.969 4.23 7.969 1 75.62 149 SER B N 1
ATOM 2482 C CA . SER B 1 149 ? 18.688 3.695 9.297 1 75.62 149 SER B CA 1
ATOM 2483 C C . SER B 1 149 ? 17.188 3.711 9.586 1 75.62 149 SER B C 1
ATOM 2485 O O . SER B 1 149 ? 16.656 2.781 10.195 1 75.62 149 SER B O 1
ATOM 2487 N N . PHE B 1 150 ? 16.578 4.734 9.094 1 69.38 150 PHE B N 1
ATOM 2488 C CA . PHE B 1 150 ? 15.141 4.855 9.305 1 69.38 150 PHE B CA 1
ATOM 2489 C C . PHE B 1 150 ? 14.391 3.781 8.531 1 69.38 150 PHE B C 1
ATOM 2491 O O . PHE B 1 150 ? 13.406 3.221 9.023 1 69.38 150 PHE B O 1
ATOM 2498 N N . VAL B 1 151 ? 14.922 3.518 7.395 1 68.56 151 VAL B N 1
ATOM 2499 C CA . VAL B 1 151 ? 14.18 2.648 6.492 1 68.56 151 VAL B CA 1
ATOM 2500 C C . VAL B 1 151 ? 14.43 1.188 6.855 1 68.56 151 VAL B C 1
ATOM 2502 O O . VAL B 1 151 ? 13.578 0.326 6.605 1 68.56 151 VAL B O 1
ATOM 2505 N N . THR B 1 152 ? 15.547 0.911 7.5 1 69.06 152 THR B N 1
ATOM 2506 C CA . THR B 1 152 ? 15.891 -0.484 7.758 1 69.06 152 THR B CA 1
ATOM 2507 C C . THR B 1 152 ? 15.531 -0.875 9.188 1 69.06 152 THR B C 1
ATOM 2509 O O . THR B 1 152 ? 15.617 -2.047 9.555 1 69.06 152 THR B O 1
ATOM 2512 N N . LYS B 1 153 ? 15.172 0.107 10.07 1 60.38 153 LYS B N 1
ATOM 2513 C CA . LYS B 1 153 ? 14.898 -0.207 11.469 1 60.38 153 LYS B CA 1
ATOM 2514 C C . LYS B 1 153 ? 13.656 -1.079 11.602 1 60.38 153 LYS B C 1
ATOM 2516 O O . LYS B 1 153 ? 12.609 -0.772 11.031 1 60.38 153 LYS B O 1
ATOM 2521 N N . PRO B 1 154 ? 13.859 -2.359 12.234 1 51.56 154 PRO B N 1
ATOM 2522 C CA . PRO B 1 154 ? 12.695 -3.209 12.492 1 51.56 154 PRO B CA 1
ATOM 2523 C C . PRO B 1 154 ? 11.672 -2.543 13.414 1 51.56 154 PRO B C 1
ATOM 2525 O O . PRO B 1 154 ? 12.047 -1.774 14.305 1 51.56 154 PRO B O 1
ATOM 2528 N N . LYS B 1 155 ? 10.398 -2.076 12.867 1 49.19 155 LYS B N 1
ATOM 2529 C CA . LYS B 1 155 ? 9.422 -1.563 13.82 1 49.19 155 LYS B CA 1
ATOM 2530 C C . LYS B 1 155 ? 9.18 -2.562 14.953 1 49.19 155 LYS B C 1
ATOM 2532 O O . LYS B 1 155 ? 8.891 -3.732 14.695 1 49.19 155 LYS B O 1
ATOM 2537 N N . ASN B 1 156 ? 9.93 -2.453 16.016 1 37.19 156 ASN B N 1
ATOM 2538 C CA . ASN B 1 156 ? 9.461 -3.166 17.188 1 37.19 156 ASN B CA 1
ATOM 2539 C C . ASN B 1 156 ? 7.941 -3.098 17.328 1 37.19 156 ASN B C 1
ATOM 2541 O O . ASN B 1 156 ? 7.363 -2.008 17.328 1 37.19 156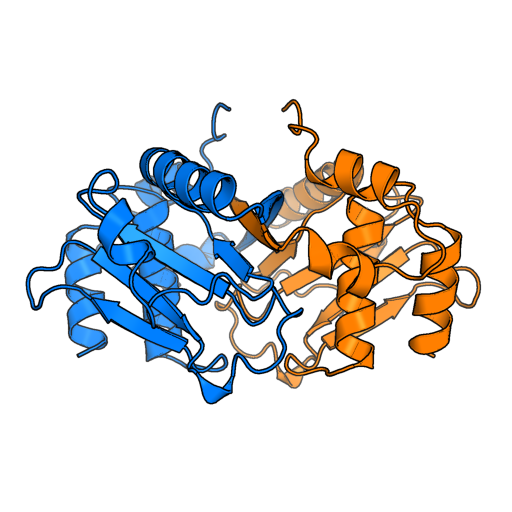 ASN B O 1
ATOM 2545 N N . MET B 1 157 ? 7.348 -3.855 16.578 1 29.84 157 MET B N 1
ATOM 2546 C CA . MET B 1 157 ? 6.062 -3.977 17.266 1 29.84 157 MET B CA 1
ATOM 2547 C C . MET B 1 157 ? 6.258 -4.312 18.734 1 29.84 157 MET B C 1
ATOM 2549 O O . MET B 1 157 ? 7.156 -5.074 19.094 1 29.84 157 MET B O 1
#

Foldseek 3Di:
DLVLQLVLLLVVPDPAPLSLVVSLVSVCVVVPPPLQKDWDFPDPPDGFKIKIAHDPVQCPAQACQVSGEMEMDGNCLQPCLVVCPDPPRHDPSGNHYYPDDDPSNVVSVVVVCVVVVHDDDDDDDDDDDDLVCQVVSHPPPDDSVVNVCNNPDDPPD/DLVLQLVLLLVVPDPAPLSLVVSLVSVCVVVPPPLQKDWDFPDPPDGFKIKIAHDPVQCPAQECQVSGEMEMDGNCLQPCLVVCPDPPRHDPSGNHYYPDDDPSNVVSVVVVCVVVVHDDDDDDDDDDDDLVCQVVSHPPPDDSVVNVCNNPDDPPD

InterPro domains:
  IPR010313 Glycine N-acyltransferase [PTHR15298] (1-145)
  IPR015938 Glycine N-acyltransferase, N-terminal [PF06021] (1-149)
  IPR016181 Acyl-CoA N-acyltransferase [SSF55729] (34-144)

Secondary structure (DSSP, 8-state):
-HHHHHHHHHHH-SS-HHHHHHHHHHHHHHH--TT-EEEEESSSSS-SEEEEEE-GGG---TT-TTTSEEEEEES-GGGHHHHHTSTTT--TTS-EEEES--HHHHHHHHHHHHHTTEEEEEEEEEEEEEGGGHHHHS-TTS-HHHHHHHHHS----/-HHHHHHHHHHHTTS-HHHHHHHHHHHHHHH--TT-EEEEESSSSS-SEEEEEE-GGG---TT-TTTSEEEEEESSGGGHHHHHTSTTT--TTS-EEEES--HHHHHHHHHHHHHTTEEEEEEEEEEEEEGGGHHHHS-TTS-HHHHHHHHHS----

pLDDT: mean 81.07, std 11.19, range [29.23, 93.62]

Organism: Tupaia chinensis (NCBI:txid246437)

Radius of gyration: 19.07 Å; Cα contacts (8 Å, |Δi|>4): 489; chains: 2; bounding box: 45×53×39 Å

Sequence (314 aa):
MLQVLEKALQKTLPESLKLLQVYGTIFQINQRNPFKLQVLVDGWPNFNTVIIRPEGQEMIDDLDYYTNTYQIYSKNPKELQEVLDLPGIINWKQHLQIQASQSSLNEVIKNIAASRSLLVSRSEQLIYMPLGTVKKLLPSLFDEKKVVSFVTKPKNMMLQVLEKALQKTLPESLKLLQVYGTIFQINQRNPFKLQVLVDGWPNFNTVIIRPEGQEMIDDLDYYTNTYQIYSKNPKELQEVLDLPGIINWKQHLQIQASQSSLNEVIKNIAASRSLLVSRSEQLIYMPLGTVKKLLPSLFDEKKVVSFVTKPKNM

Nearest PDB structures (foldseek):
  7pk1-assembly1_A  TM=8.222E-01  e=3.991E-13  Bos taurus
  7pk2-assembly2_B  TM=8.492E-01  e=2.633E-12  Bos taurus
  7pk1-assembly2_B  TM=7.952E-01  e=6.495E-13  Bos taurus
  6nyo-assembly1_A  TM=4.319E-01  e=3.568E+00  Homo sapiens
  7mp8-assembly1_A-2  TM=2.353E-01  e=7.871E+00  Tribolium castaneum